Protein AF-A0A090T661-F1 (afdb_monomer)

Foldseek 3Di:
DAAQFKFFLVVQVLLQVVLCVQVVDNDDPLDPPQSVVFLFGIFRVLSVLSSLVSLCVSQPQLRSLVVLLVSLVVCCPDPVNCALCNGGLRHQQQAWDWDQDPQEIKTFGGHPHPHVPLVDPDPSVLSNSASNLVVVLCVLPVPWQFQAWEELADDPRSVVSDPPPSNHYYHYNDPTTTIGTNYDDPVSVVVSNVSRDDNDDDSLRNCQSYCLRPVLPDPDDLCSVCSRSSHDSVLLVVLCVVLVHDPVNVSVVSVVCNVVVNTDDCPDSVVVSVVSVVCVVVVVVVVVVVD

Radius of gyration: 19.95 Å; Cα contacts (8 Å, |Δi|>4): 378; chains: 1; bounding box: 50×36×57 Å

Nearest PDB structures (foldseek):
  8rcw-assembly2_B  TM=6.373E-01  e=6.958E-04  Mycobacterium tuberculosis H37Rv

Mean predicted aligned error: 10.22 Å

Sequence (291 aa):
MERIPLVKKATFTHFLNLFYELKGSRDLHLLPYAIESSDAEFLPQVVFAELLQSLRTLLGDQLFLVTLKKHISLLQKSSDKLSLEAMFSESCFNRLQVSETSLGTFFSLHSIYSVKEAIHACFEEELFALFVLESLIQDTVN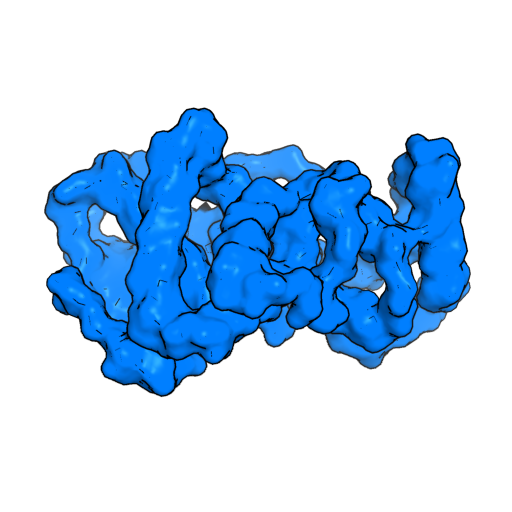SQSITGFCFTHSNDVLLDTWHDTSGAAIYLGQASTGIQLSRCDSDLQRQIITLNYPERLSFEHSFQYALEGYIGRQNFSLSEFASVLGIRLEHSKKTFSDVELTFEALKINLTFALRSGCYFSTTSPFMIYLYNWAIPLRRSLLELSNG

Organism: NCBI:txid990268

Solvent-accessible surface area (backbone atoms only — not comparable to full-atom values): 16231 Å² total; per-residue (Å²): 102,52,61,74,39,24,30,32,37,68,66,48,49,55,56,49,51,52,44,35,70,73,66,74,52,82,87,42,100,85,53,62,86,50,60,85,78,29,84,29,55,28,36,44,34,43,56,49,41,52,50,48,50,50,42,30,70,74,54,35,57,57,55,29,54,55,48,50,52,51,51,51,54,48,39,62,68,38,94,73,51,58,44,66,51,54,56,19,64,52,27,65,58,31,30,69,46,79,46,85,50,98,76,19,32,34,43,30,42,33,46,91,45,54,55,80,72,62,75,61,78,44,62,62,47,51,50,50,53,47,52,49,51,50,51,51,50,38,74,76,36,84,79,70,62,62,48,24,44,33,25,47,58,81,54,67,75,52,52,76,54,57,75,60,88,80,70,42,44,80,44,64,68,35,98,44,34,31,44,30,27,59,74,68,55,76,66,58,49,48,58,60,50,64,62,45,54,76,92,83,68,58,72,66,53,58,41,53,34,18,47,53,35,49,53,37,74,50,93,64,53,72,59,54,50,22,51,47,61,50,41,59,52,68,56,55,54,48,46,29,59,77,65,77,47,52,71,67,60,46,50,51,51,37,41,48,28,64,74,65,77,46,79,83,51,82,82,32,73,62,44,45,47,51,49,61,60,36,46,61,52,58,54,60,54,54,57,61,73,74,107

Secondary structure (DSSP, 8-state):
-----EEEHHHHHHHHHHHHHHHSS---TT--THHHH---SEEEHHHHHHHHHHHHHHH-HHHHHHHHHHHHHHHHHSSS---HHHHHTTSTT-EEEEEEETTEEEEEEE-SS--TT-TT--HHHHHHHHHHHHHHHHHH-TTPPEEEEE-SS--HHHHHH---TT--EEE-S-SSEEEEES---HHHHHHHHTTSPP----HHHHHIIIIIHHGGGS---HHHHHHHTT--HHHHHHHHHHTT--HHHHHHHHHHHHHHTPPPPTTSHHHHHHHHHHSHHHHHHHHHS--

Structure (mmCIF, N/CA/C/O backbone):
data_AF-A0A090T661-F1
#
_entry.id   AF-A0A090T661-F1
#
loop_
_atom_site.group_PDB
_atom_site.id
_atom_site.type_symbol
_ato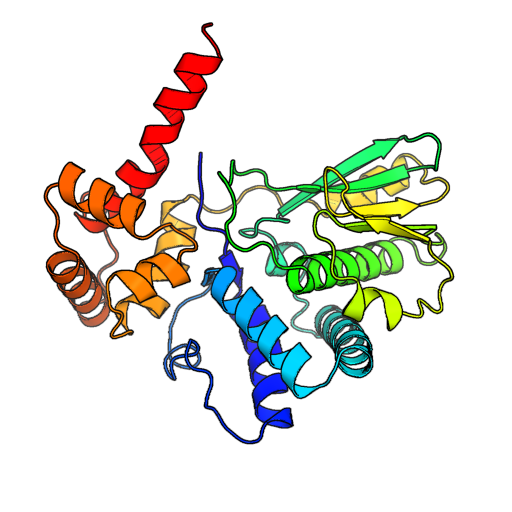m_site.label_atom_id
_atom_site.label_alt_id
_atom_site.label_comp_id
_atom_site.label_asym_id
_atom_site.label_entity_id
_atom_site.label_seq_id
_atom_site.pdbx_PDB_ins_code
_atom_site.Cartn_x
_atom_site.Cartn_y
_atom_site.Cartn_z
_atom_site.occupancy
_atom_site.B_iso_or_equiv
_atom_site.auth_seq_id
_atom_site.auth_comp_id
_atom_site.auth_asym_id
_atom_site.auth_atom_id
_atom_site.pdbx_PDB_model_num
ATOM 1 N N . MET A 1 1 ? -7.664 12.601 -12.148 1.00 51.66 1 MET A N 1
ATOM 2 C CA . MET A 1 1 ? -6.364 12.290 -12.779 1.00 51.66 1 MET A CA 1
ATOM 3 C C . MET A 1 1 ? -5.956 10.923 -12.273 1.00 51.66 1 MET A C 1
ATOM 5 O O . MET A 1 1 ? -6.077 10.717 -11.069 1.00 51.66 1 MET A O 1
ATOM 9 N N . GLU A 1 2 ? -5.578 10.001 -13.155 1.00 58.94 2 GLU A N 1
ATOM 10 C CA . GLU A 1 2 ? -5.072 8.693 -12.723 1.00 58.94 2 GLU A CA 1
ATOM 11 C C . GLU A 1 2 ? -3.611 8.797 -12.326 1.00 58.94 2 GLU A C 1
ATOM 13 O O . GLU A 1 2 ? -2.849 9.534 -12.955 1.00 58.94 2 GLU A O 1
ATOM 18 N N . ARG A 1 3 ? -3.233 8.087 -11.266 1.00 67.94 3 ARG A N 1
ATOM 19 C CA . ARG A 1 3 ? -1.855 8.003 -10.792 1.00 67.94 3 ARG A CA 1
ATOM 20 C C . ARG A 1 3 ? -1.506 6.548 -10.521 1.00 67.94 3 ARG A C 1
ATOM 22 O O . ARG A 1 3 ? -2.373 5.770 -10.135 1.00 67.94 3 ARG A O 1
ATOM 29 N N . ILE A 1 4 ? -0.233 6.215 -10.714 1.00 73.75 4 ILE A N 1
ATOM 30 C CA . ILE A 1 4 ? 0.335 4.951 -10.244 1.00 73.75 4 ILE A CA 1
ATOM 31 C C . ILE A 1 4 ? 0.437 5.067 -8.719 1.00 73.75 4 ILE A C 1
ATOM 33 O O . ILE A 1 4 ? 1.092 6.003 -8.259 1.00 73.75 4 ILE A O 1
ATOM 37 N N . PRO A 1 5 ? -0.200 4.180 -7.937 1.00 79.06 5 PRO A N 1
ATOM 38 C CA . PRO A 1 5 ? -0.051 4.194 -6.490 1.00 79.06 5 PRO A CA 1
ATOM 39 C C . PRO A 1 5 ? 1.385 3.835 -6.097 1.00 79.06 5 PRO A C 1
ATOM 41 O O . PRO A 1 5 ? 1.983 2.910 -6.656 1.00 79.06 5 PRO A O 1
ATOM 44 N N . LEU A 1 6 ? 1.942 4.565 -5.137 1.00 79.62 6 LEU A N 1
ATOM 45 C CA . LEU A 1 6 ? 3.317 4.419 -4.678 1.00 79.62 6 LEU A CA 1
ATOM 46 C C . LEU A 1 6 ? 3.382 4.236 -3.160 1.00 79.62 6 LEU A C 1
ATOM 48 O O . LEU A 1 6 ? 2.563 4.762 -2.408 1.00 79.62 6 LEU A O 1
ATOM 52 N N . VAL A 1 7 ? 4.428 3.552 -2.708 1.00 81.25 7 VAL A N 1
ATOM 53 C CA . VAL A 1 7 ? 4.814 3.443 -1.299 1.00 81.25 7 VAL A CA 1
ATOM 54 C C . VAL A 1 7 ? 6.204 4.038 -1.098 1.00 81.25 7 VAL A C 1
ATOM 56 O O . VAL A 1 7 ? 7.055 3.961 -1.987 1.00 81.25 7 VAL A O 1
ATOM 59 N N . LYS A 1 8 ? 6.485 4.610 0.076 1.00 81.31 8 LYS A N 1
ATOM 60 C CA . LYS A 1 8 ? 7.847 5.053 0.395 1.00 81.31 8 LYS A CA 1
ATOM 61 C C . LYS A 1 8 ? 8.814 3.878 0.497 1.00 81.31 8 LYS A C 1
ATOM 63 O O . LYS A 1 8 ? 8.528 2.861 1.136 1.00 81.31 8 LYS A O 1
ATOM 68 N N . LYS A 1 9 ? 10.021 4.074 -0.036 1.00 81.94 9 LYS A N 1
ATOM 69 C CA . LYS A 1 9 ? 11.132 3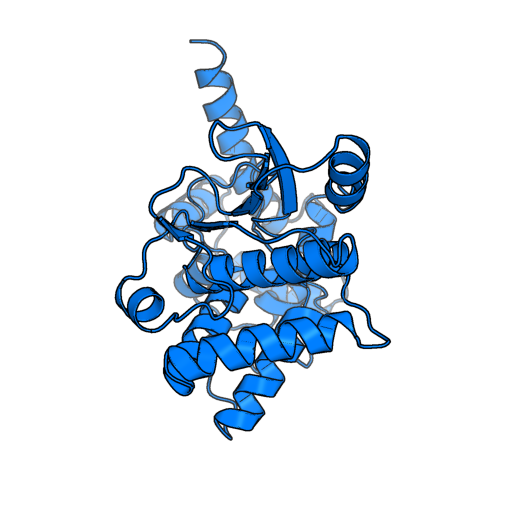.120 0.044 1.00 81.94 9 LYS A CA 1
ATOM 70 C C . LYS A 1 9 ? 11.462 2.741 1.485 1.00 81.94 9 LYS A C 1
ATOM 72 O O . LYS A 1 9 ? 11.788 1.586 1.729 1.00 81.94 9 LYS A O 1
ATOM 77 N N . ALA A 1 10 ? 11.359 3.665 2.441 1.00 80.50 10 ALA A N 1
ATOM 78 C CA . ALA A 1 10 ? 11.625 3.378 3.853 1.00 80.50 10 ALA A CA 1
ATOM 79 C C . ALA A 1 10 ? 10.674 2.308 4.422 1.00 80.50 10 ALA A C 1
ATOM 81 O O . ALA A 1 10 ? 11.136 1.315 4.985 1.00 80.50 10 ALA A O 1
ATOM 82 N N . THR A 1 11 ? 9.363 2.462 4.193 1.00 82.31 11 THR A N 1
ATOM 83 C CA . THR A 1 11 ? 8.341 1.470 4.565 1.00 82.31 11 THR A CA 1
ATOM 84 C C . THR A 1 11 ? 8.644 0.123 3.926 1.00 82.31 11 THR A C 1
ATOM 86 O O . THR A 1 11 ? 8.709 -0.897 4.606 1.00 82.31 11 THR A O 1
ATOM 89 N N . PHE A 1 12 ? 8.901 0.126 2.620 1.00 85.12 12 PHE A N 1
ATOM 90 C CA . PHE A 1 12 ? 9.225 -1.083 1.879 1.00 85.12 12 PHE A CA 1
ATOM 91 C C . PHE A 1 12 ? 10.481 -1.787 2.422 1.00 85.12 12 PHE A C 1
ATOM 93 O O . PHE A 1 12 ? 10.472 -2.989 2.673 1.00 85.12 12 PHE A O 1
ATOM 100 N N . THR A 1 13 ? 11.553 -1.027 2.658 1.00 83.69 13 THR A N 1
ATOM 101 C CA . THR A 1 13 ? 12.850 -1.536 3.132 1.00 83.69 13 THR A CA 1
ATOM 102 C C . THR A 1 13 ? 12.725 -2.186 4.506 1.00 83.69 13 THR A C 1
ATOM 104 O O . THR A 1 13 ? 13.362 -3.205 4.760 1.00 83.69 13 THR A O 1
ATOM 107 N N . HIS A 1 14 ? 11.867 -1.654 5.381 1.00 86.12 14 HIS A N 1
ATOM 108 C CA . HIS A 1 14 ? 11.598 -2.267 6.680 1.00 86.12 14 HIS A CA 1
ATOM 109 C C . HIS A 1 14 ? 11.073 -3.705 6.543 1.00 86.12 14 HIS A C 1
ATOM 111 O O . HIS A 1 14 ? 11.613 -4.626 7.155 1.00 86.12 14 HIS A O 1
ATOM 117 N N . PHE A 1 15 ? 10.052 -3.912 5.708 1.00 87.25 15 PHE A N 1
ATOM 1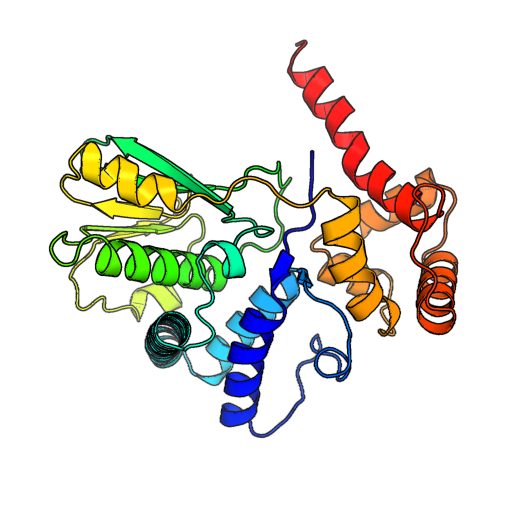18 C CA . PHE A 1 15 ? 9.476 -5.241 5.482 1.00 87.25 15 PHE A CA 1
ATOM 119 C C . PHE A 1 15 ? 10.378 -6.142 4.637 1.00 87.25 15 PHE A C 1
ATOM 121 O O . PHE A 1 15 ? 10.371 -7.359 4.817 1.00 87.25 15 PHE A O 1
ATOM 128 N N . LEU A 1 16 ? 11.198 -5.561 3.761 1.00 85.94 16 LEU A N 1
ATOM 129 C CA . LEU A 1 16 ? 12.200 -6.305 3.009 1.00 85.94 16 LEU A CA 1
ATOM 130 C C . LEU A 1 16 ? 13.265 -6.902 3.934 1.00 85.94 16 LEU A C 1
ATOM 132 O O . LEU A 1 16 ? 13.599 -8.078 3.808 1.00 85.94 16 LEU A O 1
ATOM 136 N N . ASN A 1 17 ? 13.770 -6.112 4.883 1.00 85.38 17 ASN A N 1
ATOM 137 C CA . ASN A 1 17 ? 14.745 -6.586 5.863 1.00 85.38 17 ASN A CA 1
ATOM 138 C C . ASN A 1 17 ? 14.166 -7.730 6.696 1.00 85.38 17 ASN A C 1
ATOM 140 O O . ASN A 1 17 ? 14.810 -8.766 6.827 1.00 85.38 17 ASN A O 1
ATOM 144 N N . LEU A 1 18 ? 12.919 -7.589 7.158 1.00 85.00 18 LEU A N 1
ATOM 145 C CA . LEU A 1 18 ? 12.196 -8.668 7.829 1.00 85.00 18 LEU A CA 1
ATOM 146 C C . LEU A 1 18 ? 12.116 -9.930 6.953 1.00 85.00 18 LEU A C 1
ATOM 148 O O . LEU A 1 18 ? 12.381 -11.032 7.426 1.00 85.00 18 LEU A O 1
ATOM 152 N N . PHE A 1 19 ? 11.776 -9.792 5.671 1.00 85.00 19 PHE A N 1
ATOM 153 C CA . PHE A 1 19 ? 11.726 -10.934 4.760 1.00 85.00 19 PHE A CA 1
ATOM 154 C C . PHE A 1 19 ? 13.087 -11.632 4.642 1.00 85.00 19 PHE A C 1
ATOM 156 O O . PHE A 1 19 ? 13.153 -12.860 4.709 1.00 85.00 19 PHE A O 1
ATOM 163 N N . TYR A 1 20 ? 14.176 -10.875 4.497 1.00 83.88 20 TYR A N 1
ATOM 164 C CA . TYR A 1 20 ? 15.525 -11.436 4.419 1.00 83.88 20 TYR A CA 1
ATOM 165 C C . TYR A 1 20 ? 15.962 -12.111 5.718 1.00 83.88 20 TYR A C 1
ATOM 167 O O . TYR A 1 20 ? 16.562 -13.184 5.659 1.00 83.88 20 TYR A O 1
ATOM 175 N N . GLU A 1 21 ? 15.632 -11.531 6.873 1.00 85.81 21 GLU A N 1
ATOM 176 C CA . GLU A 1 21 ? 15.878 -12.136 8.186 1.00 85.81 21 GLU A CA 1
ATOM 177 C C . GLU A 1 21 ? 15.182 -13.496 8.322 1.00 85.81 21 GLU A C 1
ATOM 179 O O . GLU A 1 21 ? 15.767 -14.440 8.848 1.00 85.81 21 GLU A O 1
ATOM 184 N N . LEU A 1 22 ? 13.955 -13.616 7.808 1.00 84.62 22 LEU A N 1
ATOM 185 C CA . LEU A 1 22 ? 13.155 -14.838 7.899 1.00 84.62 22 LEU A CA 1
ATOM 186 C C . LEU A 1 22 ? 13.546 -15.897 6.861 1.00 84.62 22 LEU A C 1
ATOM 188 O O . LEU A 1 22 ? 13.631 -17.080 7.186 1.00 84.62 22 LEU A O 1
ATOM 192 N N . LYS A 1 23 ? 13.758 -15.498 5.601 1.00 81.31 23 LYS A N 1
ATOM 193 C CA . LYS A 1 23 ? 14.037 -16.429 4.495 1.00 81.31 23 LYS A CA 1
ATOM 194 C C . LYS A 1 23 ? 15.506 -16.851 4.440 1.00 81.31 23 LYS A C 1
ATOM 196 O O . LYS A 1 23 ? 15.821 -17.889 3.862 1.00 81.31 23 LYS A O 1
ATOM 201 N N . GLY A 1 24 ? 16.418 -16.031 4.966 1.00 74.88 24 GLY A N 1
ATOM 202 C CA . GLY A 1 24 ? 17.865 -16.258 4.889 1.00 74.88 24 GLY A CA 1
ATOM 203 C C . GLY A 1 24 ? 18.459 -16.140 3.477 1.00 74.88 24 GLY A C 1
ATOM 204 O O . GLY A 1 24 ? 19.630 -16.452 3.282 1.00 74.88 24 GLY A O 1
ATOM 205 N N . SER A 1 25 ? 17.680 -15.699 2.481 1.00 69.56 25 SER A N 1
ATOM 206 C CA . SER A 1 25 ? 18.125 -15.475 1.098 1.00 69.56 25 SER A CA 1
ATOM 207 C C . SER A 1 25 ? 17.461 -14.238 0.495 1.00 69.56 25 SER A C 1
ATOM 209 O O . SER A 1 25 ? 16.380 -13.828 0.924 1.00 69.56 25 SER A O 1
ATOM 211 N N . ARG A 1 26 ? 18.111 -13.653 -0.519 1.00 68.38 26 ARG A N 1
ATOM 212 C CA . ARG A 1 26 ? 17.641 -12.446 -1.217 1.00 68.38 26 ARG A CA 1
ATOM 213 C C . ARG A 1 26 ? 16.766 -12.731 -2.450 1.00 68.38 26 ARG A C 1
ATOM 215 O O . ARG A 1 26 ? 16.471 -11.821 -3.214 1.00 68.38 26 ARG A O 1
ATOM 222 N N . ASP A 1 27 ? 16.326 -13.975 -2.638 1.00 61.47 27 ASP A N 1
ATOM 223 C CA . ASP A 1 27 ? 15.656 -14.415 -3.867 1.00 61.47 27 ASP A CA 1
ATOM 224 C C . ASP A 1 27 ? 14.161 -14.053 -3.877 1.00 61.47 27 ASP A C 1
ATOM 226 O O . ASP A 1 27 ? 13.299 -14.887 -3.582 1.00 61.47 27 ASP A O 1
ATOM 230 N N . LEU A 1 28 ? 13.830 -12.805 -4.199 1.00 61.44 28 LEU A N 1
ATOM 231 C CA . LEU A 1 28 ? 12.477 -12.388 -4.580 1.00 61.44 28 LEU A CA 1
ATOM 232 C C . LEU A 1 28 ? 12.506 -11.975 -6.057 1.00 61.44 28 LEU A C 1
ATOM 234 O O . LEU A 1 28 ? 13.213 -11.045 -6.429 1.00 61.44 28 LEU A O 1
ATOM 238 N N . HIS A 1 29 ? 11.730 -12.666 -6.900 1.00 59.00 29 HIS A N 1
ATOM 239 C CA . HIS A 1 29 ? 11.750 -12.508 -8.364 1.00 59.00 29 HIS A CA 1
ATOM 240 C C . HIS A 1 29 ? 11.470 -11.074 -8.852 1.00 59.00 29 HIS A C 1
ATOM 242 O O . HIS A 1 29 ? 11.918 -10.705 -9.933 1.00 59.00 29 HIS A O 1
ATOM 248 N N . LEU A 1 30 ? 10.764 -10.272 -8.049 1.00 54.12 30 LEU A N 1
ATOM 249 C CA . LEU A 1 30 ? 10.367 -8.892 -8.359 1.00 54.12 30 LEU A CA 1
ATOM 250 C C . LEU A 1 30 ? 11.077 -7.856 -7.470 1.00 54.12 30 LEU A C 1
ATOM 252 O O . LEU A 1 30 ? 10.886 -6.649 -7.614 1.00 54.12 30 LEU A O 1
ATOM 256 N N . LEU A 1 31 ? 11.978 -8.318 -6.598 1.00 58.88 31 LEU A N 1
ATOM 257 C CA . LEU A 1 31 ? 12.923 -7.482 -5.869 1.00 58.88 31 LEU A CA 1
ATOM 258 C C . LEU A 1 31 ? 14.273 -7.553 -6.545 1.00 58.88 31 LEU A C 1
ATOM 260 O O . LEU A 1 31 ? 15.098 -8.418 -6.247 1.00 58.88 31 LEU A O 1
ATOM 264 N N . PRO A 1 32 ? 14.553 -6.621 -7.448 1.00 51.75 32 PRO A N 1
ATOM 265 C CA . PRO A 1 32 ? 15.901 -6.506 -7.909 1.00 51.75 32 PRO A CA 1
ATOM 266 C C . PRO A 1 32 ? 16.794 -6.036 -6.768 1.00 51.75 32 PRO A C 1
ATOM 268 O O . PRO A 1 32 ? 16.461 -5.119 -6.011 1.00 51.75 32 PRO A O 1
ATOM 271 N N . TYR A 1 33 ? 17.996 -6.604 -6.748 1.00 49.03 33 TYR A N 1
ATOM 272 C CA . TYR A 1 33 ? 19.158 -6.183 -5.964 1.00 49.03 33 TYR A CA 1
ATOM 273 C C . TYR A 1 33 ? 19.416 -4.658 -5.959 1.00 49.03 33 TYR A C 1
ATOM 275 O O . TYR A 1 33 ? 20.195 -4.169 -5.146 1.00 49.03 33 TYR A O 1
ATOM 283 N N . ALA A 1 34 ? 18.776 -3.896 -6.852 1.00 54.34 34 ALA A N 1
ATOM 284 C CA . ALA A 1 34 ? 18.945 -2.462 -7.016 1.00 54.34 34 ALA A CA 1
ATOM 285 C C . ALA A 1 34 ? 18.064 -1.581 -6.113 1.00 54.34 34 ALA A C 1
ATOM 287 O O . ALA A 1 34 ? 18.256 -0.372 -6.147 1.00 54.34 34 ALA A O 1
ATOM 288 N N . ILE A 1 35 ? 17.106 -2.098 -5.324 1.00 63.00 35 ILE A N 1
ATOM 289 C CA . ILE A 1 35 ? 16.329 -1.215 -4.421 1.00 63.00 35 ILE A CA 1
ATOM 290 C C . ILE A 1 35 ? 17.226 -0.637 -3.332 1.00 63.00 35 ILE A C 1
ATOM 292 O O . ILE A 1 35 ? 17.185 0.566 -3.095 1.00 63.00 35 ILE A O 1
ATOM 296 N N . GLU A 1 36 ? 18.078 -1.460 -2.716 1.00 62.78 36 GLU A N 1
ATOM 297 C CA . GLU A 1 36 ? 19.003 -1.014 -1.666 1.00 62.78 36 GLU A CA 1
ATOM 298 C C . GLU A 1 36 ? 19.929 0.103 -2.177 1.00 62.78 36 GLU A C 1
ATOM 300 O O . GLU A 1 36 ? 20.073 1.127 -1.513 1.00 62.78 36 GLU A O 1
ATOM 305 N N . SER A 1 37 ? 20.462 -0.044 -3.395 1.00 63.16 37 SER A N 1
ATOM 306 C CA . SER A 1 37 ? 21.401 0.895 -4.028 1.00 63.16 37 SER A CA 1
ATOM 307 C C . SER A 1 37 ? 20.755 1.998 -4.876 1.00 63.16 37 SER A C 1
ATOM 309 O O . SER A 1 37 ? 21.469 2.803 -5.471 1.00 63.16 37 SER A O 1
ATOM 311 N N . SER A 1 38 ? 19.424 2.040 -4.962 1.00 69.50 38 SER A N 1
ATOM 312 C CA . SER A 1 38 ? 18.701 3.039 -5.750 1.00 69.50 38 SER A CA 1
ATOM 313 C C . SER A 1 38 ? 18.413 4.305 -4.951 1.00 69.50 38 SER A C 1
ATOM 315 O O . SER A 1 38 ? 17.965 4.230 -3.811 1.00 69.50 38 SER A O 1
ATOM 317 N N . ASP A 1 39 ? 18.555 5.463 -5.590 1.00 70.56 39 ASP A N 1
ATOM 318 C CA . ASP A 1 39 ? 18.149 6.773 -5.056 1.00 70.56 39 ASP A CA 1
ATOM 319 C C . ASP A 1 39 ? 16.625 7.010 -5.092 1.00 70.56 39 ASP A C 1
ATOM 321 O O . ASP A 1 39 ? 16.164 8.115 -4.820 1.00 70.56 39 ASP A O 1
ATOM 325 N N . ALA A 1 40 ? 15.830 5.995 -5.455 1.00 75.56 40 ALA A N 1
ATOM 326 C CA . ALA A 1 40 ? 14.375 6.090 -5.450 1.00 75.56 40 ALA A CA 1
ATOM 327 C C . ALA A 1 40 ? 13.849 6.367 -4.033 1.00 75.56 40 ALA A C 1
ATOM 329 O O . ALA A 1 40 ? 14.185 5.656 -3.085 1.00 75.56 40 ALA A O 1
ATOM 330 N N . GLU A 1 41 ? 12.985 7.368 -3.891 1.00 78.12 41 GLU A N 1
ATOM 331 C CA . GLU A 1 41 ? 12.281 7.646 -2.634 1.00 78.12 41 GLU A CA 1
ATOM 332 C C . GLU A 1 41 ? 10.995 6.817 -2.528 1.00 78.12 41 GLU A C 1
ATOM 334 O O . GLU A 1 41 ? 10.570 6.444 -1.431 1.00 78.12 41 GLU A O 1
ATOM 339 N N . PHE A 1 42 ? 10.409 6.471 -3.675 1.00 79.88 42 PHE A N 1
ATOM 340 C CA . PHE A 1 42 ? 9.146 5.757 -3.782 1.00 79.88 42 PHE A CA 1
ATOM 341 C C . PHE A 1 42 ? 9.277 4.508 -4.655 1.00 79.88 42 PHE A C 1
ATOM 343 O O . PHE A 1 42 ? 10.172 4.387 -5.489 1.00 79.88 42 PHE A O 1
ATO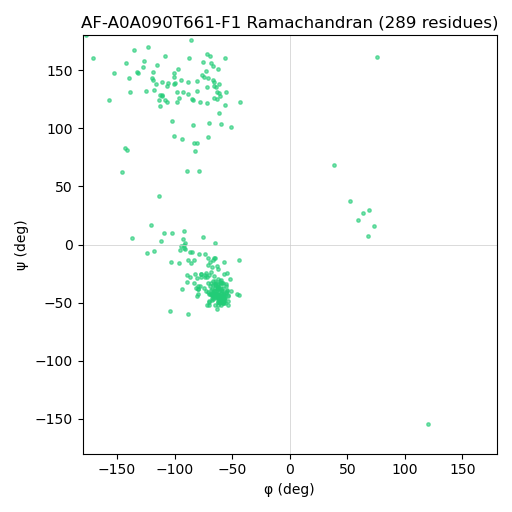M 350 N N . LEU A 1 43 ? 8.366 3.565 -4.461 1.00 80.94 43 LEU A N 1
ATOM 351 C CA . LEU A 1 43 ? 8.259 2.326 -5.224 1.00 80.94 43 LEU A CA 1
ATOM 352 C C . LEU A 1 43 ? 6.805 2.142 -5.657 1.00 80.94 43 LEU A C 1
ATOM 354 O O . LEU A 1 43 ? 5.914 2.531 -4.899 1.00 80.94 43 LEU A O 1
ATOM 358 N N . PRO A 1 44 ? 6.537 1.531 -6.823 1.00 80.81 44 PRO A N 1
ATOM 359 C CA . PRO A 1 44 ? 5.183 1.135 -7.180 1.00 80.81 44 PRO A CA 1
ATOM 360 C C . PRO A 1 44 ? 4.577 0.248 -6.094 1.00 80.81 44 PRO A C 1
ATOM 362 O O . PRO A 1 44 ? 5.202 -0.710 -5.638 1.00 80.81 44 PRO A O 1
ATOM 365 N N . GLN A 1 45 ? 3.358 0.574 -5.679 1.00 82.31 45 GLN A N 1
ATOM 366 C CA . GLN A 1 45 ? 2.680 -0.107 -4.583 1.00 82.31 45 GLN A CA 1
ATOM 367 C C . GLN A 1 45 ? 2.487 -1.614 -4.857 1.00 82.31 45 GLN A C 1
ATOM 369 O O . GLN A 1 45 ? 2.611 -2.413 -3.937 1.00 82.31 45 GLN A O 1
ATOM 374 N N . VAL A 1 46 ? 2.333 -2.022 -6.124 1.00 80.19 46 VAL A N 1
ATOM 375 C CA . VAL A 1 46 ? 2.261 -3.443 -6.529 1.00 80.19 46 VAL A CA 1
ATOM 376 C C . VAL A 1 46 ? 3.468 -4.252 -6.038 1.00 80.19 46 VAL A C 1
ATOM 378 O O . VAL A 1 46 ? 3.316 -5.371 -5.560 1.00 80.19 46 VAL A O 1
ATOM 381 N N . VAL A 1 47 ? 4.669 -3.668 -6.069 1.00 81.69 47 VAL A N 1
ATOM 382 C CA . VAL A 1 47 ? 5.894 -4.333 -5.591 1.00 81.69 47 VAL A CA 1
ATOM 383 C C . VAL A 1 47 ? 5.824 -4.583 -4.080 1.00 81.69 47 VAL A C 1
ATOM 385 O O . VAL A 1 47 ? 6.330 -5.583 -3.571 1.00 81.69 47 VAL A O 1
ATOM 388 N N . PHE A 1 48 ? 5.180 -3.681 -3.338 1.00 85.62 48 PHE A N 1
ATOM 389 C CA . PHE A 1 48 ? 4.949 -3.850 -1.907 1.00 85.62 48 PHE A CA 1
ATOM 390 C C . PHE A 1 48 ? 3.878 -4.900 -1.613 1.00 85.62 48 PHE A C 1
ATOM 392 O O . PHE A 1 48 ? 4.081 -5.722 -0.720 1.00 85.62 48 PHE A O 1
ATOM 399 N N . ALA A 1 49 ? 2.801 -4.931 -2.399 1.00 84.38 49 ALA A N 1
ATOM 400 C CA . ALA A 1 49 ? 1.772 -5.966 -2.332 1.00 84.38 49 ALA A CA 1
ATOM 401 C C . ALA A 1 49 ? 2.384 -7.375 -2.448 1.00 84.38 49 ALA A C 1
ATOM 403 O O . ALA A 1 49 ? 2.154 -8.244 -1.607 1.00 84.38 49 ALA A O 1
ATOM 404 N N . GLU A 1 50 ? 3.255 -7.578 -3.438 1.00 84.06 50 GLU A N 1
ATOM 405 C CA . GLU A 1 50 ? 3.951 -8.850 -3.666 1.00 84.06 50 GLU A CA 1
ATOM 406 C C . GLU A 1 50 ? 4.912 -9.222 -2.531 1.00 84.06 50 GLU A C 1
ATOM 408 O O . GLU A 1 50 ? 5.023 -10.398 -2.163 1.00 84.06 50 GLU A O 1
ATOM 413 N N . LEU A 1 51 ? 5.598 -8.236 -1.944 1.00 87.25 51 LEU A N 1
ATOM 414 C CA . LEU A 1 51 ? 6.434 -8.448 -0.763 1.00 87.25 51 LEU A CA 1
ATOM 415 C C . LEU A 1 51 ? 5.588 -8.925 0.425 1.00 87.25 51 LEU A C 1
ATOM 417 O O . LEU A 1 51 ? 5.963 -9.896 1.086 1.00 87.25 51 LEU A O 1
ATOM 421 N N . LEU A 1 52 ? 4.445 -8.285 0.685 1.00 89.50 52 LEU A N 1
ATOM 422 C CA . LEU A 1 52 ? 3.537 -8.688 1.761 1.00 89.50 52 LEU A CA 1
ATOM 423 C C . LEU A 1 52 ? 2.966 -10.092 1.522 1.00 89.50 52 LEU A C 1
ATOM 425 O O . LEU A 1 52 ? 2.961 -10.913 2.440 1.00 89.50 52 LEU A O 1
ATOM 429 N N . GLN A 1 53 ? 2.572 -10.412 0.290 1.00 87.44 53 GLN A N 1
ATOM 430 C CA . GLN A 1 53 ? 2.105 -11.750 -0.078 1.00 87.44 53 GLN A CA 1
ATOM 431 C C . GLN A 1 53 ? 3.203 -12.814 0.095 1.00 87.44 53 GLN A C 1
ATOM 433 O O . GLN A 1 53 ? 2.950 -13.928 0.565 1.00 87.44 53 GLN A O 1
ATOM 438 N N . SER A 1 54 ? 4.447 -12.475 -0.241 1.00 87.19 54 SER A N 1
ATOM 439 C CA . SER A 1 54 ? 5.597 -13.366 -0.065 1.00 87.19 54 SER A CA 1
ATOM 440 C C . SER A 1 54 ? 5.928 -13.587 1.411 1.00 87.19 54 SER A C 1
ATOM 442 O O . SER A 1 54 ? 6.216 -14.715 1.812 1.00 87.19 54 SER A O 1
ATOM 444 N N . LEU A 1 55 ? 5.834 -12.540 2.236 1.00 89.25 55 LEU A N 1
ATOM 445 C CA . LEU A 1 55 ? 5.941 -12.638 3.694 1.00 89.25 55 LEU A CA 1
ATOM 446 C C . LEU A 1 55 ? 4.852 -13.540 4.272 1.00 89.25 55 LEU A C 1
ATOM 448 O O . LEU A 1 55 ? 5.156 -14.414 5.083 1.00 89.25 55 LEU A O 1
ATOM 452 N N . ARG A 1 56 ? 3.603 -13.374 3.829 1.00 89.25 56 ARG A N 1
ATOM 453 C CA . ARG A 1 56 ? 2.492 -14.240 4.233 1.00 89.25 56 ARG A CA 1
ATOM 454 C C . ARG A 1 56 ? 2.759 -15.697 3.873 1.00 89.25 56 ARG A C 1
ATOM 456 O O . ARG A 1 56 ? 2.620 -16.566 4.725 1.00 89.25 56 ARG A O 1
ATOM 463 N N . THR A 1 57 ? 3.191 -15.959 2.642 1.00 88.62 57 THR A N 1
ATOM 464 C CA . THR A 1 57 ? 3.511 -17.317 2.174 1.00 88.62 57 THR A CA 1
ATOM 465 C C . THR A 1 57 ? 4.621 -17.956 3.011 1.00 88.62 57 THR A C 1
ATOM 467 O O . THR A 1 57 ? 4.559 -19.143 3.317 1.00 88.62 57 THR A O 1
ATOM 470 N N . LEU A 1 58 ? 5.628 -17.172 3.404 1.00 88.62 58 LEU A N 1
ATOM 471 C CA . LEU A 1 58 ? 6.754 -17.638 4.212 1.00 88.62 58 LEU A CA 1
ATOM 472 C C . LEU A 1 58 ? 6.363 -17.936 5.668 1.00 88.62 58 LEU A C 1
ATOM 474 O O . LEU A 1 58 ? 6.846 -18.906 6.246 1.00 88.62 58 LEU A O 1
ATOM 478 N N . LEU A 1 59 ? 5.528 -17.087 6.266 1.00 88.38 59 LEU A N 1
ATOM 479 C CA . LEU A 1 59 ? 5.168 -17.151 7.685 1.00 88.38 59 LEU A CA 1
ATOM 480 C C . LEU A 1 59 ? 3.948 -18.042 7.964 1.00 88.38 59 LEU A C 1
ATOM 482 O O . LEU A 1 59 ? 3.810 -18.555 9.074 1.00 88.38 59 LEU A O 1
ATOM 486 N N . GLY A 1 60 ? 3.061 -18.213 6.983 1.00 87.44 60 GLY A N 1
ATOM 487 C CA . GLY A 1 60 ? 1.697 -18.692 7.198 1.00 87.44 60 GLY A CA 1
ATOM 488 C C . GLY A 1 60 ? 0.789 -17.607 7.795 1.00 87.44 60 GLY A C 1
ATOM 489 O O . GLY A 1 60 ? 1.258 -16.615 8.356 1.00 87.44 60 GLY A O 1
ATOM 490 N N . ASP A 1 61 ? -0.527 -17.795 7.683 1.00 86.94 61 ASP A N 1
ATOM 491 C CA . ASP A 1 61 ? -1.522 -16.738 7.925 1.00 86.94 61 ASP A CA 1
ATOM 492 C C . ASP A 1 61 ? -1.484 -16.161 9.352 1.00 86.94 61 ASP A C 1
ATOM 494 O O . ASP A 1 61 ? -1.371 -14.948 9.542 1.00 86.94 61 ASP A O 1
ATOM 498 N N . GLN A 1 62 ? -1.495 -17.022 10.375 1.00 84.69 62 GLN A N 1
ATOM 499 C CA . GLN A 1 62 ? -1.530 -16.579 11.773 1.00 84.69 62 GLN A CA 1
ATOM 500 C C . GLN A 1 62 ? -0.266 -15.801 12.171 1.00 84.69 62 GLN A C 1
ATOM 502 O O . GLN A 1 62 ? -0.340 -14.744 12.803 1.00 84.69 62 GLN A O 1
ATOM 507 N N . LEU A 1 63 ? 0.911 -16.319 11.810 1.00 87.44 63 LEU A N 1
ATOM 508 C CA . LEU A 1 63 ? 2.177 -15.680 12.158 1.00 87.44 63 LEU A CA 1
ATOM 509 C C . LEU A 1 63 ? 2.385 -14.397 11.349 1.00 87.44 63 LEU A C 1
ATOM 511 O O . LEU A 1 63 ? 2.932 -13.431 11.884 1.00 87.44 63 LEU A O 1
ATOM 515 N N . PHE A 1 64 ? 1.906 -14.355 10.104 1.00 90.56 64 PHE A N 1
ATOM 516 C CA . PHE A 1 64 ? 1.888 -13.145 9.289 1.00 90.56 64 PHE A CA 1
ATOM 517 C C . PHE A 1 64 ? 1.106 -12.021 9.970 1.00 90.56 64 PHE A C 1
ATOM 519 O O . PHE A 1 64 ? 1.663 -10.942 10.154 1.00 90.56 64 PHE A O 1
ATOM 526 N N . LEU A 1 65 ? -0.123 -12.278 10.428 1.00 88.19 65 LEU A N 1
ATOM 527 C CA . LEU A 1 65 ? -0.954 -11.283 11.120 1.00 88.19 65 LEU A CA 1
ATOM 528 C C . LEU A 1 65 ? -0.258 -10.684 12.350 1.00 88.19 65 LEU A C 1
ATOM 530 O O . LEU A 1 65 ? -0.177 -9.462 12.500 1.00 88.19 65 LEU A O 1
ATOM 534 N N . VAL A 1 66 ? 0.277 -11.546 13.221 1.00 87.88 66 VAL A N 1
ATOM 535 C CA . VAL A 1 66 ? 0.981 -11.128 14.445 1.00 87.88 66 VAL A CA 1
ATOM 536 C C . VAL A 1 66 ? 2.234 -10.323 14.104 1.00 87.88 66 VAL A C 1
ATOM 538 O O . VAL A 1 66 ? 2.505 -9.288 14.719 1.00 87.88 66 VAL A O 1
ATOM 541 N N . THR A 1 67 ? 2.990 -10.776 13.106 1.00 90.44 67 THR A N 1
ATOM 542 C CA . THR A 1 67 ? 4.217 -10.111 12.659 1.00 90.44 67 THR A CA 1
ATOM 543 C C . THR A 1 67 ? 3.906 -8.749 12.045 1.00 90.44 67 THR A C 1
ATOM 545 O O . THR A 1 67 ? 4.551 -7.764 12.401 1.00 90.44 67 THR A O 1
ATOM 548 N N . LEU A 1 68 ? 2.877 -8.656 11.202 1.00 90.00 68 LEU A N 1
ATOM 549 C CA . LEU A 1 68 ? 2.450 -7.414 10.564 1.00 90.00 68 LEU A CA 1
ATOM 550 C C . LEU A 1 68 ? 2.067 -6.360 11.611 1.00 90.00 68 LEU A C 1
ATOM 552 O O . LEU A 1 68 ? 2.645 -5.272 11.612 1.00 90.00 68 LEU A O 1
ATOM 556 N N . LYS A 1 69 ? 1.185 -6.700 12.567 1.00 87.62 69 LYS A N 1
ATOM 557 C CA . LYS A 1 69 ? 0.809 -5.791 13.671 1.00 87.62 69 LYS A CA 1
ATOM 558 C C . LYS A 1 69 ? 2.020 -5.351 14.495 1.00 87.62 69 LYS A C 1
ATOM 560 O O . LYS A 1 69 ? 2.170 -4.166 14.800 1.00 87.62 69 LYS A O 1
ATOM 565 N N . LYS A 1 70 ? 2.910 -6.287 14.845 1.00 88.19 70 LYS A N 1
ATOM 566 C CA . LYS A 1 70 ? 4.126 -5.992 15.619 1.00 88.19 70 LYS A CA 1
ATOM 567 C C . LYS A 1 70 ? 5.018 -4.985 14.895 1.00 88.19 70 LYS A C 1
ATOM 569 O O . LYS A 1 70 ? 5.449 -4.012 15.509 1.00 88.19 70 LYS A O 1
ATOM 574 N N . HIS A 1 71 ? 5.297 -5.212 13.615 1.00 87.38 71 HIS A N 1
ATOM 575 C CA . HIS A 1 71 ? 6.189 -4.356 12.834 1.00 87.38 71 HIS A CA 1
ATOM 576 C C . HIS A 1 71 ? 5.585 -2.975 12.570 1.00 87.38 71 HIS A C 1
ATOM 578 O O . HIS A 1 71 ? 6.295 -1.980 12.689 1.00 87.38 71 HIS A O 1
ATOM 584 N N . ILE A 1 72 ? 4.270 -2.879 12.359 1.00 85.31 72 ILE A N 1
ATOM 585 C CA . ILE A 1 72 ? 3.569 -1.586 12.313 1.00 85.31 72 ILE A CA 1
ATOM 586 C C . ILE A 1 72 ? 3.744 -0.823 13.634 1.00 85.31 72 ILE A C 1
ATOM 588 O O . ILE A 1 72 ? 4.135 0.343 13.619 1.00 85.31 72 ILE A O 1
ATOM 592 N N . SER A 1 73 ? 3.552 -1.479 14.784 1.00 82.00 73 SER A N 1
ATOM 593 C CA . SER A 1 73 ? 3.759 -0.836 16.091 1.00 82.00 73 SER A CA 1
ATOM 594 C C . SER A 1 73 ? 5.208 -0.378 16.303 1.00 82.00 73 SER A C 1
ATOM 596 O O . SER A 1 73 ? 5.440 0.673 16.899 1.00 82.00 73 SER A O 1
ATOM 598 N N . LEU A 1 74 ? 6.195 -1.140 15.816 1.00 81.31 74 LEU A N 1
ATOM 599 C CA . LEU A 1 74 ? 7.608 -0.748 15.870 1.00 81.31 74 LEU A CA 1
ATOM 600 C C . LEU A 1 74 ? 7.886 0.490 15.009 1.00 81.31 74 LEU A C 1
ATOM 602 O O . LEU A 1 74 ? 8.548 1.409 15.488 1.00 81.31 74 LEU A O 1
ATOM 606 N N . LEU A 1 75 ? 7.340 0.543 13.790 1.00 78.81 75 LEU A N 1
ATOM 607 C CA . LEU A 1 75 ? 7.465 1.692 12.885 1.00 78.81 75 LEU A CA 1
ATOM 608 C C . LEU A 1 75 ? 6.838 2.975 13.455 1.00 78.81 75 LEU A C 1
ATOM 610 O O . LEU A 1 75 ? 7.359 4.065 13.236 1.00 78.81 75 LEU A O 1
ATOM 614 N N . GLN A 1 76 ? 5.747 2.860 14.219 1.00 74.88 76 GLN A N 1
ATOM 615 C CA . GLN A 1 76 ? 5.128 4.009 14.897 1.00 74.88 76 GLN A CA 1
ATOM 616 C C . GLN A 1 76 ? 5.947 4.514 16.102 1.00 74.88 76 GLN A C 1
ATOM 618 O O . GLN A 1 76 ? 5.851 5.682 16.491 1.00 74.88 76 GLN A O 1
ATOM 623 N N . LYS A 1 77 ? 6.769 3.644 16.706 1.00 72.94 77 LYS A N 1
ATOM 624 C CA . LYS A 1 77 ? 7.561 3.934 17.916 1.00 72.94 77 LYS A CA 1
ATOM 625 C C . LYS A 1 77 ? 9.004 4.364 17.638 1.00 72.94 77 LYS A C 1
ATOM 627 O O . LYS A 1 77 ? 9.646 4.879 18.553 1.00 72.94 77 LYS A O 1
ATOM 632 N N . SER A 1 78 ? 9.535 4.148 16.435 1.00 70.12 78 SER A N 1
ATOM 633 C CA . SER A 1 78 ? 10.902 4.551 16.078 1.00 70.12 78 SER A CA 1
ATOM 634 C C . SER A 1 78 ? 11.076 6.073 16.053 1.00 70.12 78 SER A C 1
ATOM 636 O O . SER A 1 78 ? 10.127 6.815 15.822 1.00 70.12 78 SER A O 1
ATOM 638 N N . SER A 1 79 ? 12.306 6.554 16.281 1.00 53.97 79 SER A N 1
ATOM 639 C CA . SER A 1 79 ? 12.674 7.971 16.100 1.00 53.97 79 SER A CA 1
ATOM 640 C C . SER A 1 79 ? 12.478 8.433 14.655 1.00 53.97 79 SER A C 1
ATOM 642 O O . SER A 1 79 ? 12.092 9.575 14.419 1.00 53.97 79 SER A O 1
ATOM 644 N N . ASP A 1 80 ? 12.655 7.507 13.712 1.00 54.09 80 ASP A N 1
ATOM 645 C CA . ASP A 1 80 ? 12.182 7.607 12.335 1.00 54.09 80 ASP A CA 1
ATOM 646 C C . ASP A 1 80 ? 10.687 7.279 12.306 1.00 54.09 80 ASP A C 1
ATOM 648 O O . ASP A 1 80 ? 10.283 6.243 11.775 1.00 54.09 80 ASP A O 1
ATOM 652 N N . LYS A 1 81 ? 9.853 8.092 12.966 1.00 55.47 81 LYS A N 1
ATOM 653 C CA . LYS A 1 81 ? 8.400 7.905 12.906 1.00 55.47 81 LYS A CA 1
ATOM 654 C C . LYS A 1 81 ? 7.975 8.024 11.448 1.00 55.47 81 LYS A C 1
ATOM 656 O O . LYS A 1 81 ? 7.888 9.128 10.910 1.00 55.47 81 LYS A O 1
ATOM 661 N N . LEU A 1 82 ? 7.689 6.894 10.811 1.00 54.16 82 LEU A N 1
ATOM 662 C CA . LEU A 1 82 ? 6.948 6.887 9.562 1.00 54.16 82 LEU A CA 1
ATOM 663 C C . LEU A 1 82 ? 5.508 7.261 9.930 1.00 54.16 82 LEU A C 1
ATOM 665 O O . LEU A 1 82 ? 4.712 6.418 10.336 1.00 54.16 82 LEU A O 1
ATOM 669 N N . SER A 1 83 ? 5.194 8.557 9.868 1.00 58.59 83 SER A N 1
ATOM 670 C CA . SER A 1 83 ? 3.821 9.045 9.999 1.00 58.59 83 SER A CA 1
ATOM 671 C C . SER A 1 83 ? 2.924 8.383 8.942 1.00 58.59 83 SER A C 1
ATOM 673 O O . SER A 1 83 ? 3.413 7.909 7.916 1.00 58.59 83 SER A O 1
ATOM 675 N N . LEU A 1 84 ? 1.601 8.382 9.133 1.00 54.78 84 LEU A N 1
ATOM 676 C CA . LEU A 1 84 ? 0.651 8.022 8.062 1.00 54.78 84 LEU A CA 1
ATOM 677 C C . LEU A 1 84 ? 0.971 8.696 6.733 1.00 54.78 84 LEU A C 1
ATOM 679 O O . LEU A 1 84 ? 0.913 8.072 5.680 1.00 54.78 84 LEU A O 1
ATOM 683 N N . GLU A 1 85 ? 1.324 9.978 6.807 1.00 55.94 85 GLU A N 1
ATOM 684 C CA . GLU A 1 85 ? 1.794 10.780 5.685 1.00 55.94 85 GLU A CA 1
ATOM 685 C C . GLU A 1 85 ? 2.978 10.105 4.979 1.00 55.94 85 GLU A C 1
ATOM 687 O O . GLU A 1 85 ? 3.020 10.031 3.751 1.00 55.94 85 GLU A O 1
ATOM 692 N N . ALA A 1 86 ? 3.932 9.561 5.734 1.00 59.91 86 ALA A N 1
ATOM 693 C CA . ALA A 1 86 ? 5.061 8.843 5.170 1.00 59.91 86 ALA A CA 1
ATOM 694 C C . ALA A 1 86 ? 4.666 7.495 4.544 1.00 59.91 86 ALA A C 1
ATOM 696 O O . ALA A 1 86 ? 5.346 7.040 3.632 1.00 59.91 86 ALA A O 1
ATOM 697 N N . MET A 1 87 ? 3.586 6.856 4.991 1.00 65.88 87 MET A N 1
ATOM 698 C CA . MET A 1 87 ? 3.213 5.515 4.527 1.00 65.88 87 MET A CA 1
ATOM 699 C C . MET A 1 87 ? 2.227 5.536 3.358 1.00 65.88 87 MET A C 1
ATOM 701 O O . MET A 1 87 ? 2.378 4.732 2.441 1.00 65.88 87 MET A O 1
ATOM 705 N N . PHE A 1 88 ? 1.270 6.468 3.361 1.00 67.31 88 PHE A N 1
ATOM 706 C CA . PHE A 1 88 ? 0.153 6.457 2.420 1.00 67.31 88 PHE A CA 1
ATOM 707 C C . PHE A 1 88 ? 0.059 7.659 1.492 1.00 67.31 88 PHE A C 1
ATOM 709 O O . PHE A 1 88 ? -0.791 7.596 0.619 1.00 67.31 88 PHE A O 1
ATOM 716 N N . SER A 1 89 ? 0.883 8.709 1.611 1.00 70.44 89 SER A N 1
ATOM 717 C CA . SER A 1 89 ? 0.744 9.955 0.812 1.00 70.44 89 SER A CA 1
ATOM 718 C C . SER A 1 89 ? 0.467 9.728 -0.680 1.00 70.44 89 SER A C 1
ATOM 720 O O . SER A 1 89 ? -0.437 10.343 -1.244 1.00 70.44 89 SER A O 1
ATOM 722 N N . GLU A 1 90 ? 1.178 8.787 -1.295 1.00 76.12 90 GLU A N 1
ATOM 723 C CA . GLU A 1 90 ? 1.060 8.478 -2.724 1.00 76.12 90 GLU A CA 1
ATOM 724 C C . GLU A 1 90 ? 0.381 7.119 -3.006 1.00 76.12 90 GLU A C 1
ATOM 726 O O . GLU A 1 90 ? 0.364 6.661 -4.145 1.00 76.12 90 GLU A O 1
ATOM 731 N N . SER A 1 91 ? -0.195 6.472 -1.989 1.00 78.75 91 SER A N 1
ATOM 732 C CA . SER A 1 91 ? -0.828 5.146 -2.096 1.00 78.75 91 SER A CA 1
ATOM 733 C C . SER A 1 91 ? -2.297 5.202 -2.548 1.00 78.75 91 SER A C 1
ATOM 735 O O . SER A 1 91 ? -2.911 6.269 -2.637 1.00 78.75 91 SER A O 1
ATOM 737 N N . CYS A 1 92 ? -2.915 4.037 -2.757 1.00 79.94 92 CYS A N 1
ATOM 738 C CA . CYS A 1 92 ? -4.362 3.931 -2.969 1.00 79.94 92 CYS A CA 1
ATOM 739 C C . CYS A 1 92 ? -5.207 4.137 -1.690 1.00 79.94 92 CYS A C 1
ATOM 741 O O . CYS A 1 92 ? -6.422 4.281 -1.795 1.00 79.94 92 CYS A O 1
ATOM 743 N N . PHE A 1 93 ? -4.584 4.220 -0.508 1.00 81.62 93 PHE A N 1
ATOM 744 C CA . PHE A 1 93 ? -5.234 4.459 0.790 1.00 81.62 93 PHE A CA 1
ATOM 745 C C . PHE A 1 93 ? -4.830 5.817 1.383 1.00 81.62 93 PHE A C 1
ATOM 747 O O . PHE A 1 93 ? -4.533 5.940 2.569 1.00 81.62 93 PHE A O 1
ATOM 754 N N . ASN A 1 94 ? -4.767 6.849 0.541 1.00 78.19 94 ASN A N 1
ATOM 755 C CA . ASN A 1 94 ? -4.200 8.149 0.898 1.00 78.19 94 ASN A CA 1
ATOM 756 C C . ASN A 1 94 ? -5.205 9.181 1.421 1.00 78.19 94 ASN A C 1
ATOM 758 O O . ASN A 1 94 ? -4.837 10.329 1.678 1.00 78.19 94 ASN A O 1
ATOM 762 N N . ARG A 1 95 ? -6.468 8.789 1.597 1.00 81.88 95 ARG A N 1
ATOM 763 C CA . ARG A 1 95 ? -7.511 9.639 2.164 1.00 81.88 95 ARG A CA 1
ATOM 764 C C . ARG A 1 95 ? -8.395 8.882 3.130 1.00 81.88 95 ARG A C 1
ATOM 766 O O . ARG A 1 95 ? -8.953 7.847 2.806 1.00 81.88 95 ARG A O 1
ATOM 773 N N . LEU A 1 96 ? -8.598 9.482 4.286 1.00 86.56 96 LEU A N 1
ATOM 774 C CA . LEU A 1 96 ? -9.555 9.078 5.288 1.00 86.56 96 LEU A CA 1
ATOM 775 C C . LEU A 1 96 ? -10.843 9.888 5.134 1.00 86.56 96 LEU A C 1
ATOM 777 O O . LEU A 1 96 ? -10.833 11.124 5.156 1.00 86.56 96 LEU A O 1
ATOM 781 N N . GLN A 1 97 ? -11.963 9.189 5.011 1.00 88.62 97 GLN A N 1
ATOM 782 C CA . GLN A 1 97 ? -13.301 9.759 5.029 1.00 88.62 97 GLN A CA 1
ATOM 783 C C . GLN A 1 97 ? -14.070 9.226 6.233 1.00 88.62 97 GLN A C 1
ATOM 785 O O . GLN A 1 97 ? -14.029 8.036 6.541 1.00 88.62 97 GLN A O 1
ATOM 790 N N . VAL A 1 98 ? -14.811 10.118 6.883 1.00 89.56 98 VAL A N 1
ATOM 791 C CA . VAL A 1 98 ? -15.669 9.781 8.019 1.00 89.56 98 VAL A CA 1
ATOM 792 C C . VAL A 1 98 ? -17.120 9.808 7.578 1.00 89.56 98 VAL A C 1
ATOM 794 O O . VAL A 1 98 ? -17.546 10.717 6.863 1.00 89.56 98 VAL A O 1
ATOM 797 N N . SER A 1 99 ? -17.876 8.805 8.005 1.00 89.75 99 SER A N 1
ATOM 798 C CA . SER A 1 99 ? -19.318 8.729 7.800 1.00 89.75 99 SER A CA 1
ATOM 799 C C . SER A 1 99 ? -20.002 8.190 9.048 1.00 89.75 99 SER A C 1
ATOM 801 O O . SER A 1 99 ? -19.475 7.316 9.731 1.00 89.75 99 SER A O 1
ATOM 803 N N . GLU A 1 100 ? -21.181 8.719 9.352 1.00 89.50 100 GLU A N 1
ATOM 804 C CA . GLU A 1 100 ? -22.039 8.175 10.401 1.00 89.50 100 GLU A CA 1
ATOM 805 C C . GLU A 1 100 ? -22.935 7.091 9.805 1.00 89.50 100 GLU A C 1
ATOM 807 O O . GLU A 1 100 ? -23.592 7.296 8.782 1.00 89.50 100 GLU A O 1
ATOM 812 N N . THR A 1 101 ? -22.962 5.931 10.449 1.00 85.81 101 THR A N 1
ATOM 813 C CA . THR A 1 101 ? -23.750 4.764 10.045 1.00 85.81 101 THR A CA 1
ATOM 814 C C . THR A 1 101 ? -24.668 4.337 11.188 1.00 85.81 101 THR A C 1
ATOM 816 O O . THR A 1 101 ? -24.512 4.764 12.333 1.00 85.81 101 THR A O 1
ATOM 819 N N . SER A 1 102 ? -25.604 3.426 10.919 1.00 84.12 102 SER A N 1
ATOM 820 C CA . SER A 1 102 ? -26.435 2.829 11.973 1.00 84.12 102 SER A CA 1
ATOM 821 C C . SER A 1 102 ? -25.633 2.039 13.017 1.00 84.12 102 SER A C 1
ATOM 823 O O . SER A 1 102 ? -26.132 1.822 14.118 1.00 84.12 102 SER A O 1
ATOM 825 N N . LEU A 1 103 ? -24.414 1.604 12.679 1.00 82.56 103 LEU A N 1
ATOM 826 C CA . LEU A 1 103 ? -23.514 0.845 13.554 1.00 82.56 103 LEU A CA 1
ATOM 827 C C . LEU A 1 103 ? -22.507 1.742 14.299 1.00 82.56 103 LEU A C 1
ATOM 829 O O . LEU A 1 103 ? -21.721 1.235 15.099 1.00 82.56 103 LEU A O 1
ATOM 833 N N . GLY A 1 104 ? -22.546 3.058 14.056 1.00 87.81 104 GLY A N 1
ATOM 834 C CA . GLY A 1 104 ? -21.645 4.052 14.638 1.00 87.81 104 GLY A CA 1
ATOM 835 C C . GLY A 1 104 ? -20.839 4.819 13.591 1.00 87.81 104 GLY A C 1
ATOM 836 O O . GLY A 1 104 ? -21.231 4.904 12.424 1.00 87.81 104 GLY A O 1
ATOM 837 N N . THR A 1 105 ? -19.679 5.333 13.987 1.00 90.56 105 THR A N 1
ATOM 838 C CA . THR A 1 105 ? -18.803 6.118 13.109 1.00 90.56 105 THR A CA 1
ATOM 839 C C . THR A 1 105 ? -17.893 5.201 12.288 1.00 90.56 105 THR A C 1
ATOM 841 O O . THR A 1 105 ? -17.151 4.392 12.845 1.00 90.56 105 THR A O 1
ATOM 844 N N . PHE A 1 106 ? -17.927 5.344 10.965 1.00 91.94 106 PHE A N 1
ATOM 845 C CA . PHE A 1 106 ? -17.111 4.587 10.021 1.00 91.94 106 PHE A CA 1
ATOM 846 C C . PHE A 1 106 ? -16.003 5.458 9.426 1.00 91.94 106 PHE A C 1
ATOM 848 O O . PHE A 1 106 ? -16.271 6.491 8.802 1.00 91.94 106 PHE A O 1
ATOM 855 N N . PHE A 1 107 ? -14.762 5.009 9.603 1.00 90.94 107 PHE A N 1
ATOM 856 C CA . PHE A 1 107 ? -13.550 5.604 9.055 1.00 90.94 107 PHE A CA 1
ATOM 857 C C . PHE A 1 107 ? -13.093 4.777 7.859 1.00 90.94 107 PHE A C 1
ATOM 859 O O . PHE A 1 107 ? -12.574 3.675 8.016 1.00 90.94 107 PHE A O 1
ATOM 866 N N . SER A 1 108 ? -13.295 5.311 6.662 1.00 90.50 108 SER A N 1
ATOM 867 C CA . SER A 1 108 ? -13.005 4.633 5.398 1.00 90.50 108 SER A CA 1
ATOM 868 C C . SER A 1 108 ? -11.761 5.198 4.732 1.00 90.50 108 SER A C 1
ATOM 870 O O . SER A 1 108 ? -11.556 6.412 4.711 1.00 90.50 108 SER A O 1
ATOM 872 N N . LEU A 1 109 ? -10.944 4.308 4.185 1.00 87.94 109 LEU A N 1
ATOM 873 C CA . LEU A 1 109 ? -9.766 4.616 3.393 1.00 87.94 109 LEU A CA 1
ATOM 874 C C . LEU A 1 109 ? -10.144 4.655 1.912 1.00 87.94 109 LEU A C 1
ATOM 876 O O . LEU A 1 109 ? -10.788 3.747 1.389 1.00 87.94 109 LEU A O 1
ATOM 880 N N . HIS A 1 110 ? -9.713 5.717 1.247 1.00 82.38 110 HIS A N 1
ATOM 881 C CA . HIS A 1 110 ? -9.968 6.029 -0.153 1.00 82.38 110 HIS A CA 1
ATOM 882 C C . HIS A 1 110 ? -8.686 6.493 -0.828 1.00 82.38 110 HIS A C 1
ATOM 884 O O . HIS A 1 110 ? -7.723 6.887 -0.165 1.00 82.38 110 HIS A O 1
ATOM 890 N N . SER A 1 111 ? -8.730 6.553 -2.157 1.00 77.06 111 SER A N 1
ATOM 891 C CA . SER A 1 111 ? -7.764 7.316 -2.937 1.00 77.06 111 SER A CA 1
ATOM 892 C C . SER A 1 111 ? -8.362 8.655 -3.368 1.00 77.06 111 SER A C 1
ATOM 894 O O . SER A 1 111 ? -9.507 8.728 -3.812 1.00 77.06 111 SER A O 1
ATOM 896 N N . ILE A 1 112 ? -7.579 9.731 -3.290 1.00 72.50 112 ILE A N 1
ATOM 897 C CA . ILE A 1 112 ? -7.892 11.002 -3.974 1.00 72.50 112 ILE A CA 1
ATOM 898 C C . ILE A 1 112 ? -7.731 10.911 -5.491 1.00 72.50 112 ILE A C 1
ATOM 900 O O . ILE A 1 112 ? -8.228 11.770 -6.223 1.00 72.50 112 ILE A O 1
ATOM 904 N N . TYR A 1 113 ? -7.017 9.894 -5.965 1.00 67.75 113 TYR A N 1
ATOM 905 C CA . TYR A 1 113 ? -6.795 9.660 -7.377 1.00 67.75 113 TYR A CA 1
ATOM 906 C C . TYR A 1 113 ? -7.838 8.673 -7.889 1.00 67.75 113 TYR A C 1
ATOM 908 O O . TYR A 1 113 ? -8.200 7.714 -7.213 1.00 67.75 113 TYR A O 1
ATOM 916 N N . SER A 1 114 ? -8.328 8.908 -9.108 1.00 58.41 114 SER A N 1
ATOM 917 C CA . SER A 1 114 ? -9.116 7.883 -9.789 1.00 58.41 114 SER A CA 1
ATOM 918 C C . SER A 1 114 ? -8.142 6.779 -10.150 1.00 58.41 114 SER A C 1
ATOM 920 O O . SER A 1 114 ? -7.329 6.959 -11.049 1.00 58.41 114 SER A O 1
ATOM 922 N N . VAL A 1 115 ? -8.173 5.676 -9.424 1.00 56.16 115 VAL A N 1
ATOM 923 C CA . VAL A 1 115 ? -7.407 4.492 -9.790 1.00 56.16 115 VAL A CA 1
ATOM 924 C C . VAL A 1 115 ? -8.372 3.638 -10.608 1.00 56.16 115 VAL A C 1
ATOM 926 O O . VAL A 1 115 ? -9.168 2.913 -10.011 1.00 56.16 115 VAL A O 1
ATOM 929 N N . LYS A 1 116 ? -8.437 3.774 -11.950 1.00 44.56 116 LYS A N 1
ATOM 930 C CA . LYS A 1 116 ? -9.203 2.786 -12.737 1.00 44.56 116 LYS A CA 1
ATOM 931 C C . LYS A 1 116 ? -8.631 1.439 -12.397 1.00 44.56 116 LYS A C 1
ATOM 933 O O . LYS A 1 116 ? -7.453 1.226 -12.660 1.00 44.56 116 LYS A O 1
ATOM 938 N N . GLU A 1 117 ? -9.495 0.584 -11.855 1.00 43.81 117 GLU A N 1
ATOM 939 C CA . GLU A 1 117 ? -9.217 -0.823 -11.609 1.00 43.81 117 GLU A CA 1
ATOM 940 C C . GLU A 1 117 ? -7.773 -0.991 -11.143 1.00 43.81 117 GLU A C 1
ATOM 942 O O . GLU A 1 117 ? -6.942 -1.464 -11.911 1.00 43.81 117 GLU A O 1
ATOM 947 N N . ALA A 1 118 ? -7.446 -0.513 -9.934 1.00 43.97 118 ALA A N 1
ATOM 948 C CA . ALA A 1 118 ? -6.186 -0.876 -9.302 1.00 43.97 118 ALA A CA 1
ATOM 949 C C . ALA A 1 118 ? -6.115 -2.404 -9.351 1.00 43.97 118 ALA A C 1
ATOM 951 O O . ALA A 1 118 ? -6.812 -3.081 -8.601 1.00 43.97 118 ALA A O 1
ATOM 952 N N . ILE A 1 119 ? -5.356 -2.952 -10.301 1.00 48.88 119 ILE A N 1
ATOM 953 C CA . ILE A 1 119 ? -5.389 -4.389 -10.606 1.00 48.88 119 ILE A CA 1
ATOM 954 C C . ILE A 1 119 ? -4.864 -5.190 -9.402 1.00 48.88 119 ILE A C 1
ATOM 956 O O . ILE A 1 119 ? -5.053 -6.398 -9.325 1.00 48.88 119 ILE A O 1
ATOM 960 N N . HIS A 1 120 ? -4.264 -4.511 -8.423 1.00 55.09 120 HIS A N 1
ATOM 961 C CA . HIS A 1 120 ? -3.634 -5.116 -7.268 1.00 55.09 120 HIS A CA 1
ATOM 962 C C . HIS A 1 120 ? -3.798 -4.250 -6.018 1.00 55.09 120 HIS A C 1
ATOM 964 O O . HIS A 1 120 ? -2.805 -3.777 -5.492 1.00 55.09 120 HIS A O 1
ATOM 970 N N . ALA A 1 121 ? -5.026 -4.012 -5.549 1.00 57.59 121 ALA A N 1
ATOM 971 C CA . ALA A 1 121 ? -5.203 -3.939 -4.100 1.00 57.59 121 ALA A CA 1
ATOM 972 C C . ALA A 1 121 ? -5.374 -5.386 -3.637 1.00 57.59 121 ALA A C 1
ATOM 974 O O . ALA A 1 121 ? -6.413 -5.995 -3.895 1.00 57.59 121 ALA A O 1
ATOM 975 N N . CYS A 1 122 ? -4.331 -5.985 -3.064 1.00 73.62 122 CYS A N 1
ATOM 976 C CA . CYS A 1 122 ? -4.471 -7.317 -2.484 1.00 73.62 122 CYS A CA 1
ATOM 977 C C . CYS A 1 122 ? -4.942 -7.219 -1.032 1.00 73.62 122 CYS A C 1
ATOM 979 O O . CYS A 1 122 ? -4.829 -6.188 -0.365 1.00 73.62 122 CYS A O 1
ATOM 981 N N . PHE A 1 123 ? -5.486 -8.320 -0.529 1.00 83.25 123 PHE A N 1
ATOM 982 C CA . PHE A 1 123 ? -6.010 -8.389 0.828 1.00 83.25 123 PHE A CA 1
ATOM 983 C C . PHE A 1 123 ? -4.942 -8.051 1.891 1.00 83.25 123 PHE A C 1
ATOM 985 O O . PHE A 1 123 ? -5.240 -7.430 2.908 1.00 83.25 123 PHE A O 1
ATOM 992 N N . GLU A 1 124 ? -3.675 -8.399 1.647 1.00 87.62 124 GLU A N 1
ATOM 993 C CA . GLU A 1 124 ? -2.549 -8.080 2.529 1.00 87.62 124 GLU A CA 1
ATOM 994 C C . GLU A 1 124 ? -2.284 -6.574 2.650 1.00 87.62 124 GLU A C 1
ATOM 996 O O . GLU A 1 124 ? -1.894 -6.102 3.720 1.00 87.62 124 GLU A O 1
ATOM 1001 N N . GLU A 1 125 ? -2.517 -5.805 1.588 1.00 86.50 125 GLU A N 1
ATOM 1002 C CA . GLU A 1 125 ? -2.390 -4.349 1.634 1.00 86.50 125 GLU A CA 1
ATOM 1003 C C . GLU A 1 125 ? -3.545 -3.700 2.386 1.00 86.50 125 GLU A C 1
ATOM 1005 O O . GLU A 1 125 ? -3.321 -2.747 3.131 1.00 86.50 125 GLU A O 1
ATOM 1010 N N . GLU A 1 126 ? -4.763 -4.228 2.238 1.00 87.62 126 GLU A N 1
ATOM 1011 C CA . GLU A 1 126 ? -5.908 -3.789 3.040 1.00 87.62 126 GLU A CA 1
ATOM 1012 C C . GLU A 1 126 ? -5.655 -4.040 4.525 1.00 87.62 126 GLU A C 1
ATOM 1014 O O . GLU A 1 126 ? -5.853 -3.141 5.340 1.00 87.62 126 GLU A O 1
ATOM 1019 N N . LEU A 1 127 ? -5.146 -5.224 4.880 1.00 89.69 127 LEU A N 1
ATOM 1020 C CA . LEU A 1 127 ? -4.742 -5.543 6.251 1.00 89.69 127 LEU A CA 1
ATOM 1021 C C . LEU A 1 127 ? -3.692 -4.571 6.774 1.00 89.69 127 LEU A C 1
ATOM 1023 O O . LEU A 1 127 ? -3.821 -4.053 7.882 1.00 89.69 127 LEU A O 1
ATOM 1027 N N . PHE A 1 128 ? -2.652 -4.322 5.982 1.00 88.88 128 PHE A N 1
ATOM 1028 C CA . PHE A 1 128 ? -1.613 -3.373 6.344 1.00 88.88 128 PHE A CA 1
ATOM 1029 C C . PHE A 1 128 ? -2.200 -1.978 6.582 1.00 88.88 128 PHE A C 1
ATOM 1031 O O . PHE A 1 128 ? -1.936 -1.371 7.620 1.00 88.88 128 PHE A O 1
ATOM 1038 N N . ALA A 1 129 ? -3.043 -1.493 5.670 1.00 87.69 129 ALA A N 1
ATOM 1039 C CA . ALA A 1 129 ? -3.678 -0.187 5.774 1.00 87.69 129 ALA A CA 1
ATOM 1040 C C . ALA A 1 129 ? -4.583 -0.069 7.005 1.00 87.69 129 ALA A C 1
ATOM 1042 O O . ALA A 1 129 ? -4.522 0.928 7.730 1.00 87.69 129 ALA A O 1
ATOM 1043 N N . LEU A 1 130 ? -5.357 -1.113 7.298 1.00 89.19 130 LEU A N 1
ATOM 1044 C CA . LEU A 1 130 ? -6.216 -1.178 8.475 1.00 89.19 130 LEU A CA 1
ATOM 1045 C C . LEU A 1 130 ? -5.430 -1.247 9.778 1.00 89.19 130 LEU A C 1
ATOM 1047 O O . LEU A 1 130 ? -5.789 -0.549 10.715 1.00 89.19 130 LEU A O 1
ATOM 1051 N N . PHE A 1 131 ? -4.360 -2.034 9.863 1.00 88.56 131 PHE A N 1
ATOM 1052 C CA . PHE A 1 131 ? -3.549 -2.113 11.084 1.00 88.56 131 PHE A CA 1
ATOM 1053 C C . PHE A 1 131 ? -2.782 -0.829 11.354 1.00 88.56 131 PHE A C 1
ATOM 1055 O O . PHE A 1 131 ? -2.600 -0.449 12.512 1.00 88.56 131 PHE A O 1
ATOM 1062 N N . VAL A 1 132 ? -2.364 -0.128 10.299 1.00 85.69 132 VAL A N 1
ATOM 1063 C CA . VAL A 1 132 ? -1.833 1.218 10.469 1.00 85.69 132 VAL A CA 1
ATOM 1064 C C . VAL A 1 132 ? -2.939 2.122 11.014 1.00 85.69 132 VAL A C 1
ATOM 1066 O O . VAL A 1 132 ? -2.747 2.666 12.099 1.00 85.69 132 VAL A O 1
ATOM 1069 N N . LEU A 1 133 ? -4.100 2.218 10.348 1.00 85.75 133 LEU A N 1
ATOM 1070 C CA . LEU A 1 133 ? -5.237 3.045 10.787 1.00 85.75 133 LEU A CA 1
ATOM 1071 C C . LEU A 1 133 ? -5.671 2.741 12.233 1.00 85.75 133 LEU A C 1
ATOM 1073 O O . LEU A 1 133 ? -5.868 3.668 13.015 1.00 85.75 133 LEU A O 1
ATOM 1077 N N . GLU A 1 134 ? -5.760 1.463 12.600 1.00 87.00 134 GLU A N 1
ATOM 1078 C CA . GLU A 1 134 ? -6.024 0.978 13.959 1.00 87.00 134 GLU A CA 1
ATOM 1079 C C . GLU A 1 134 ? -5.031 1.581 14.952 1.00 87.00 134 GLU A C 1
ATOM 1081 O O . GLU A 1 134 ? -5.452 2.183 15.940 1.00 87.00 134 GLU A O 1
ATOM 1086 N N . SER A 1 135 ? -3.728 1.472 14.674 1.00 82.88 135 SER A N 1
ATOM 1087 C CA . SER A 1 135 ? -2.680 1.999 15.554 1.00 82.88 135 SER A CA 1
ATOM 1088 C C . SER A 1 135 ? -2.833 3.499 15.788 1.00 82.88 135 SER A C 1
ATOM 1090 O O . SER A 1 135 ? -2.606 3.971 16.896 1.00 82.88 135 SER A O 1
ATOM 1092 N N . LEU A 1 136 ? -3.235 4.263 14.775 1.00 79.88 136 LEU A N 1
ATOM 1093 C CA . LEU A 1 136 ? -3.332 5.721 14.903 1.00 79.88 136 LEU A CA 1
ATOM 1094 C C . LEU A 1 136 ? -4.600 6.158 15.607 1.00 79.88 136 LEU A C 1
ATOM 1096 O O . LEU A 1 136 ? -4.573 7.132 16.357 1.00 79.88 136 LEU A O 1
ATOM 1100 N N . ILE A 1 137 ? -5.703 5.447 15.377 1.00 81.25 137 ILE A N 1
ATOM 1101 C CA . ILE A 1 137 ? -6.927 5.649 16.147 1.00 81.25 137 ILE A CA 1
ATOM 1102 C C . ILE A 1 137 ? -6.637 5.351 17.619 1.00 81.25 137 ILE A C 1
ATOM 1104 O O . ILE A 1 137 ? -7.012 6.155 18.463 1.00 81.25 137 ILE A O 1
ATOM 1108 N N . GLN A 1 138 ? -5.921 4.267 17.932 1.00 80.94 138 GLN A N 1
ATOM 1109 C CA . GLN A 1 138 ? -5.546 3.920 19.308 1.00 80.94 138 GLN A CA 1
ATOM 1110 C C . GLN A 1 138 ? -4.577 4.937 19.934 1.00 80.94 138 GLN A C 1
ATOM 1112 O O . GLN A 1 138 ? -4.774 5.328 21.083 1.00 80.94 138 GLN A O 1
ATOM 1117 N N . ASP A 1 139 ? -3.582 5.423 19.184 1.00 77.50 139 ASP A N 1
ATOM 1118 C CA . ASP A 1 139 ? -2.644 6.455 19.657 1.00 77.50 139 ASP A CA 1
ATOM 1119 C C . ASP A 1 139 ? -3.333 7.807 19.893 1.00 77.50 139 ASP A C 1
ATOM 1121 O O . ASP A 1 139 ? -2.981 8.540 20.820 1.00 77.50 139 ASP A O 1
ATOM 1125 N N . THR A 1 140 ? -4.327 8.143 19.069 1.00 75.38 140 THR A N 1
ATOM 1126 C CA . THR A 1 140 ? -5.116 9.376 19.215 1.00 75.38 140 THR A CA 1
ATOM 1127 C C . THR A 1 140 ? -6.161 9.221 20.322 1.00 75.38 140 THR A C 1
ATOM 1129 O O . THR A 1 140 ? -6.447 10.166 21.057 1.00 75.38 140 THR A O 1
ATOM 1132 N N . VAL A 1 141 ? -6.736 8.023 20.456 1.00 71.94 141 VAL A N 1
ATOM 1133 C CA . VAL A 1 141 ? -7.892 7.736 21.307 1.00 71.94 141 VAL A CA 1
ATOM 1134 C C . VAL A 1 141 ? -7.765 6.363 21.951 1.00 71.94 141 VAL A C 1
ATOM 1136 O O . VAL A 1 141 ? -8.371 5.376 21.540 1.00 71.94 141 VAL A O 1
ATOM 1139 N N . ASN A 1 142 ? -7.020 6.323 23.049 1.00 67.44 142 ASN A N 1
ATOM 1140 C CA . ASN A 1 142 ? -6.681 5.093 23.769 1.00 67.44 142 ASN A CA 1
ATOM 1141 C C . ASN A 1 142 ? -7.891 4.365 24.416 1.00 67.44 142 ASN A C 1
ATOM 1143 O O . ASN A 1 142 ? -7.718 3.375 25.120 1.00 67.44 142 ASN A O 1
ATOM 1147 N N . SER A 1 143 ? -9.119 4.873 24.250 1.00 65.31 143 SER A N 1
ATOM 1148 C CA . SER A 1 143 ? -10.335 4.409 24.938 1.00 65.31 143 SER A CA 1
ATOM 1149 C C . SER A 1 143 ? -11.490 3.982 24.023 1.00 65.31 143 SER A C 1
ATOM 1151 O O . SER A 1 143 ? -12.486 3.461 24.528 1.00 65.31 143 SER A O 1
ATOM 1153 N N . GLN A 1 144 ? -11.402 4.184 22.704 1.00 68.69 144 GLN A N 1
ATOM 1154 C CA . GLN A 1 144 ? -12.457 3.764 21.772 1.00 68.69 144 GLN A CA 1
ATOM 1155 C C . GLN A 1 144 ? -12.272 2.291 21.395 1.00 68.69 144 GLN A C 1
ATOM 1157 O O . GLN A 1 144 ? -11.222 1.909 20.881 1.00 68.69 144 GLN A O 1
ATOM 1162 N N . SER A 1 145 ? -13.300 1.462 21.603 1.00 77.44 145 SER A N 1
ATOM 1163 C CA . SER A 1 145 ? -13.274 0.088 21.098 1.00 77.44 145 SER A CA 1
ATOM 1164 C C . SER A 1 145 ? -13.582 0.081 19.604 1.00 77.44 145 SER A C 1
ATOM 1166 O O . SER A 1 145 ? -14.664 0.512 19.188 1.00 77.44 145 SER A O 1
ATOM 1168 N N . ILE A 1 146 ? -12.666 -0.467 18.813 1.00 87.31 146 ILE A N 1
ATOM 1169 C CA . ILE A 1 146 ? -12.948 -0.840 17.430 1.00 87.31 146 ILE A CA 1
ATOM 1170 C C . ILE A 1 146 ? -14.024 -1.925 17.442 1.00 87.31 146 ILE A C 1
ATOM 1172 O O . ILE A 1 146 ? -13.894 -2.926 18.139 1.00 87.31 146 ILE A O 1
ATOM 1176 N N . THR A 1 147 ? -15.119 -1.695 16.720 1.00 88.50 147 THR A N 1
ATOM 1177 C CA . THR A 1 147 ? -16.254 -2.626 16.647 1.00 88.50 147 THR A CA 1
ATOM 1178 C C . THR A 1 147 ? -16.274 -3.421 15.354 1.00 88.50 147 THR A C 1
ATOM 1180 O O . THR A 1 147 ? -16.954 -4.447 15.287 1.00 88.50 147 THR A O 1
ATOM 1183 N N . GLY A 1 148 ? -15.516 -3.002 14.339 1.00 89.62 148 GLY A N 1
ATOM 1184 C CA . GLY A 1 148 ? -15.302 -3.837 13.170 1.00 89.62 148 GLY A CA 1
ATOM 1185 C C . GLY A 1 148 ? -14.253 -3.355 12.182 1.00 89.62 148 GLY A C 1
ATOM 1186 O O . GLY A 1 148 ? -13.902 -2.175 12.138 1.00 89.62 148 GLY A O 1
ATOM 1187 N N . PHE A 1 149 ? -13.799 -4.300 11.366 1.00 90.94 149 PHE A N 1
ATOM 1188 C CA . PHE A 1 149 ? -12.904 -4.110 10.234 1.00 90.94 149 PHE A CA 1
ATOM 1189 C C . PHE A 1 149 ? -13.653 -4.409 8.936 1.00 90.94 149 PHE A C 1
ATOM 1191 O O . PHE A 1 149 ? -14.276 -5.461 8.795 1.00 90.94 149 PHE A O 1
ATOM 1198 N N . CYS A 1 150 ? -13.587 -3.483 7.988 1.00 90.19 150 CYS A N 1
ATOM 1199 C CA . CYS A 1 150 ? -14.259 -3.554 6.698 1.00 90.19 150 CYS A CA 1
ATOM 1200 C C . CYS A 1 150 ? -13.223 -3.744 5.590 1.00 90.19 150 CYS A C 1
ATOM 1202 O O . CYS A 1 150 ? -12.285 -2.953 5.496 1.00 90.19 150 CYS A O 1
ATOM 1204 N N . PHE A 1 151 ? -13.428 -4.743 4.735 1.00 88.12 151 PHE A N 1
ATOM 1205 C CA . PHE A 1 151 ? -12.564 -5.073 3.601 1.00 88.12 151 PHE A CA 1
ATOM 1206 C C . PHE A 1 151 ? -13.334 -4.975 2.293 1.00 88.12 151 PHE A C 1
ATOM 1208 O O . PHE A 1 151 ? -14.510 -5.363 2.233 1.00 88.12 151 PHE A O 1
ATOM 1215 N N . THR A 1 152 ? -12.669 -4.507 1.235 1.00 86.31 152 THR A N 1
ATOM 1216 C CA . THR A 1 152 ? -13.248 -4.591 -0.113 1.00 86.31 152 THR A CA 1
ATOM 1217 C C . THR A 1 152 ? -12.995 -5.959 -0.735 1.00 86.31 152 THR A C 1
ATOM 1219 O O . THR A 1 152 ? -13.881 -6.491 -1.406 1.00 86.31 152 THR A O 1
ATOM 1222 N N . HIS A 1 153 ? -11.854 -6.585 -0.428 1.00 83.19 153 HIS A N 1
ATOM 1223 C CA . HIS A 1 153 ? -11.497 -7.914 -0.917 1.00 83.19 153 HIS A CA 1
ATOM 1224 C C . HIS A 1 153 ? -11.756 -8.999 0.139 1.00 83.19 153 HIS A C 1
ATOM 1226 O O . HIS A 1 153 ? -11.631 -8.780 1.342 1.00 83.19 153 HIS A O 1
ATOM 1232 N N . SER A 1 154 ? -12.111 -10.203 -0.307 1.00 75.75 154 SER A N 1
ATOM 1233 C CA . SER A 1 154 ? -12.265 -11.377 0.560 1.00 75.75 154 SER A CA 1
ATOM 1234 C C . SER A 1 154 ? -11.025 -12.270 0.503 1.00 75.75 154 SER A C 1
ATOM 1236 O O . SER A 1 154 ? -10.499 -12.543 -0.578 1.00 75.75 154 SER A O 1
ATOM 1238 N N . ASN A 1 155 ? -10.595 -12.788 1.653 1.00 75.81 155 ASN A N 1
ATOM 1239 C CA . ASN A 1 155 ? -9.610 -13.865 1.738 1.00 75.81 155 ASN A CA 1
ATOM 1240 C C . ASN A 1 155 ? -9.985 -14.830 2.865 1.00 75.81 155 ASN A C 1
ATOM 1242 O O . ASN A 1 155 ? -9.462 -14.736 3.974 1.00 75.81 155 ASN A O 1
ATOM 1246 N N . ASP A 1 156 ? -10.912 -15.739 2.568 1.00 70.06 156 ASP A N 1
ATOM 1247 C CA . ASP A 1 156 ? -11.556 -16.600 3.566 1.00 70.06 156 ASP A CA 1
ATOM 1248 C C . ASP A 1 156 ? -10.537 -17.383 4.411 1.00 70.06 156 ASP A C 1
ATOM 1250 O O . ASP A 1 156 ? -10.645 -17.423 5.629 1.00 70.06 156 ASP A O 1
ATOM 1254 N N . VAL A 1 157 ? -9.466 -17.889 3.786 1.00 70.19 157 VAL A N 1
ATOM 1255 C CA . VAL A 1 157 ? -8.414 -18.661 4.474 1.00 70.19 157 VAL A CA 1
ATOM 1256 C C . VAL A 1 157 ? -7.686 -17.831 5.534 1.00 70.19 157 VAL A C 1
ATOM 1258 O O . VAL A 1 157 ? -7.487 -18.296 6.653 1.00 70.19 157 VAL A O 1
ATOM 1261 N N . LEU A 1 158 ? -7.298 -16.592 5.212 1.00 70.62 158 LEU A N 1
ATOM 1262 C CA . LEU A 1 158 ? -6.624 -15.733 6.186 1.00 70.62 158 LEU A CA 1
ATOM 1263 C C . LEU A 1 158 ? -7.594 -15.310 7.291 1.00 70.62 158 LEU A C 1
ATOM 1265 O O . LEU A 1 158 ? -7.247 -15.337 8.471 1.00 70.62 158 LEU A O 1
ATOM 1269 N N . LEU A 1 159 ? -8.816 -14.950 6.910 1.00 71.25 159 LEU A N 1
ATOM 1270 C CA . LEU A 1 159 ? -9.852 -14.486 7.824 1.00 71.25 159 LEU A CA 1
ATOM 1271 C C . LEU A 1 159 ? -10.264 -15.550 8.843 1.00 71.25 159 LEU A C 1
ATOM 1273 O O . LEU A 1 159 ? -10.428 -15.217 10.014 1.00 71.25 159 LEU A O 1
ATOM 1277 N N . ASP A 1 160 ? -10.327 -16.819 8.439 1.00 69.19 160 ASP A N 1
ATOM 1278 C CA . ASP A 1 160 ? -10.612 -17.946 9.336 1.00 69.19 160 ASP A CA 1
ATOM 1279 C C . ASP A 1 160 ? -9.542 -18.109 10.428 1.00 69.19 160 ASP A C 1
ATOM 1281 O O . ASP A 1 160 ? -9.835 -18.553 11.540 1.00 69.19 160 ASP A O 1
ATOM 1285 N N . THR A 1 161 ? -8.297 -17.718 10.135 1.00 68.25 161 THR A N 1
ATOM 1286 C CA . THR A 1 161 ? -7.190 -17.727 11.108 1.00 68.25 161 THR A CA 1
ATOM 1287 C C . THR A 1 161 ? -7.086 -16.440 11.922 1.00 68.25 161 THR A C 1
ATOM 1289 O O . THR A 1 161 ? -6.372 -16.396 12.932 1.00 68.25 161 THR A O 1
ATOM 1292 N N . TRP A 1 162 ? -7.787 -15.381 11.509 1.00 72.19 162 TRP A N 1
ATOM 1293 C CA . TRP A 1 162 ? -7.792 -14.121 12.229 1.00 72.19 162 TRP A CA 1
ATOM 1294 C C . TRP A 1 162 ? -8.752 -14.192 13.410 1.00 72.19 162 TRP A C 1
ATOM 1296 O O . TRP A 1 162 ? -9.911 -13.789 13.371 1.00 72.19 162 TRP A O 1
ATOM 1306 N N . HIS A 1 163 ? -8.215 -14.661 14.526 1.00 62.38 163 HIS A N 1
ATOM 1307 C CA . HIS A 1 163 ? -8.853 -14.505 15.821 1.00 62.38 163 HIS A CA 1
ATOM 1308 C C . HIS A 1 163 ? -8.505 -13.126 16.362 1.00 62.38 163 HIS A C 1
ATOM 1310 O O . HIS A 1 163 ? -7.499 -12.948 17.052 1.00 62.38 163 HIS A O 1
ATOM 1316 N N . ASP A 1 164 ? -9.300 -12.124 15.997 1.00 61.69 164 ASP A N 1
ATOM 1317 C CA . ASP A 1 164 ? -9.165 -10.820 16.620 1.00 61.69 164 ASP A CA 1
ATOM 1318 C C . ASP A 1 164 ? -9.447 -10.937 18.125 1.00 61.69 164 ASP A C 1
ATOM 1320 O O . ASP A 1 164 ? -10.566 -11.205 18.562 1.00 61.69 164 ASP A O 1
ATOM 1324 N N . THR A 1 165 ? -8.414 -10.724 18.937 1.00 51.50 165 THR A N 1
ATOM 1325 C CA . THR A 1 165 ? -8.526 -10.710 20.398 1.00 51.50 165 THR A CA 1
ATOM 1326 C C . THR A 1 165 ? -9.358 -9.535 20.910 1.00 51.50 165 THR A C 1
ATOM 1328 O O . THR A 1 165 ? -9.719 -9.526 22.085 1.00 51.50 165 THR A O 1
ATOM 1331 N N . SER A 1 166 ? -9.648 -8.542 20.059 1.00 58.84 166 SER A N 1
ATOM 1332 C CA . SER A 1 166 ? -10.474 -7.384 20.409 1.00 58.84 166 SER A CA 1
ATOM 1333 C C . SER A 1 166 ? -11.983 -7.644 20.287 1.00 58.84 166 SER A C 1
ATOM 1335 O O . SER A 1 166 ? -12.778 -6.889 20.845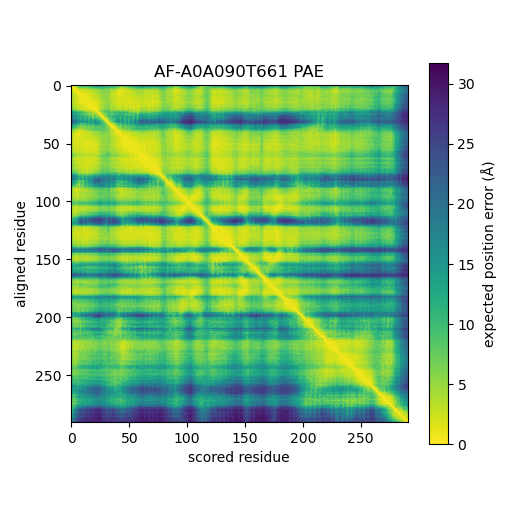 1.00 58.84 166 SER A O 1
ATOM 1337 N N . GLY A 1 167 ? -12.387 -8.744 19.635 1.00 71.50 167 GLY A N 1
ATOM 1338 C CA . GLY A 1 167 ? -13.794 -9.098 19.429 1.00 71.50 167 GLY A CA 1
ATOM 1339 C C . GLY A 1 167 ? -14.510 -8.237 18.383 1.00 71.50 167 GLY A C 1
ATOM 1340 O O . GLY A 1 167 ? -15.743 -8.235 18.351 1.00 71.50 167 GLY A O 1
ATOM 1341 N N . ALA A 1 168 ? -13.771 -7.502 17.545 1.00 85.12 168 ALA A N 1
ATOM 1342 C CA . ALA A 1 168 ? -14.345 -6.701 16.476 1.00 85.12 168 ALA A CA 1
ATOM 1343 C C . ALA A 1 168 ? -14.897 -7.597 15.355 1.00 85.12 168 ALA A C 1
ATOM 1345 O O . ALA A 1 168 ? -14.334 -8.641 15.021 1.00 85.12 168 ALA A O 1
ATOM 1346 N N . ALA A 1 169 ? -16.013 -7.185 14.756 1.00 87.25 169 ALA A N 1
ATOM 1347 C CA . ALA A 1 169 ? -16.604 -7.897 13.629 1.00 87.25 169 ALA A CA 1
ATOM 1348 C C . ALA A 1 169 ? -15.780 -7.696 12.346 1.00 87.25 169 ALA A C 1
ATOM 1350 O O . ALA A 1 169 ? -15.204 -6.632 12.129 1.00 87.25 169 ALA A O 1
ATOM 1351 N N . ILE A 1 170 ? -15.770 -8.689 11.459 1.00 87.62 170 ILE A N 1
ATOM 1352 C CA . ILE A 1 170 ? -15.140 -8.577 10.140 1.00 87.62 170 ILE A CA 1
ATOM 1353 C C . ILE A 1 170 ? -16.238 -8.504 9.079 1.00 87.62 170 ILE A C 1
ATOM 1355 O O . ILE A 1 170 ? -17.086 -9.392 8.989 1.00 87.62 170 ILE A O 1
ATOM 1359 N N . TYR A 1 171 ? -16.213 -7.449 8.267 1.00 86.12 171 TYR A N 1
ATOM 1360 C CA . TYR A 1 171 ? -17.152 -7.212 7.174 1.00 86.12 171 TYR A CA 1
ATOM 1361 C C . TYR A 1 171 ? -16.419 -7.281 5.833 1.00 86.12 171 TYR A C 1
ATOM 1363 O O . TYR A 1 171 ? -15.460 -6.546 5.609 1.00 86.12 171 TYR A O 1
ATOM 1371 N N . LEU A 1 172 ? -16.884 -8.142 4.928 1.00 85.81 172 LEU A N 1
ATOM 1372 C CA . LEU A 1 172 ? -16.278 -8.360 3.607 1.00 85.81 172 LEU A CA 1
ATOM 1373 C C . LEU A 1 172 ? -17.147 -7.787 2.489 1.00 85.81 172 LEU A C 1
ATOM 1375 O O . LEU A 1 172 ? -18.339 -7.537 2.693 1.00 85.81 172 LEU A O 1
ATOM 1379 N N . GLY A 1 173 ? -16.554 -7.590 1.308 1.00 81.12 173 GLY A N 1
ATOM 1380 C CA . GLY A 1 173 ? -17.256 -7.096 0.119 1.00 81.12 173 GLY A CA 1
ATOM 1381 C C . GLY A 1 173 ? -17.810 -5.681 0.289 1.00 81.12 173 GLY A C 1
ATOM 1382 O O . GLY A 1 173 ? -18.831 -5.334 -0.306 1.00 81.12 173 GLY A O 1
ATOM 1383 N N . GLN A 1 174 ? -17.184 -4.883 1.153 1.00 84.75 174 GLN A N 1
ATOM 1384 C CA . GLN A 1 174 ? -17.586 -3.505 1.402 1.00 84.75 174 GLN A CA 1
ATOM 1385 C C . GLN A 1 174 ? -17.156 -2.608 0.239 1.00 84.75 174 GLN A C 1
ATOM 1387 O O . GLN A 1 174 ? -16.212 -2.907 -0.486 1.00 84.75 174 GLN A O 1
ATOM 1392 N N . ALA A 1 175 ? -17.829 -1.468 0.074 1.00 82.31 175 ALA A N 1
ATOM 1393 C CA . ALA A 1 175 ? -17.465 -0.494 -0.958 1.00 82.31 175 ALA A CA 1
ATOM 1394 C C . ALA A 1 175 ? -16.105 0.181 -0.695 1.00 82.31 175 ALA A C 1
ATOM 1396 O O . ALA A 1 175 ? -15.522 0.779 -1.598 1.00 82.31 175 ALA A O 1
ATOM 1397 N N . SER A 1 176 ? -15.616 0.142 0.548 1.00 85.75 176 SER A N 1
ATOM 1398 C CA . SER A 1 176 ? -14.336 0.734 0.946 1.00 85.75 176 SER A CA 1
ATOM 1399 C C . SER A 1 176 ? -13.738 -0.005 2.140 1.00 85.75 176 SER A C 1
ATOM 1401 O O . SER A 1 176 ? -14.469 -0.477 3.015 1.00 85.75 176 SER A O 1
ATOM 1403 N N . THR A 1 177 ? -12.408 -0.055 2.192 1.00 90.19 177 THR A N 1
ATOM 1404 C CA . THR A 1 177 ? -11.648 -0.582 3.331 1.00 90.19 177 THR A CA 1
ATOM 1405 C C . THR A 1 177 ? -11.740 0.406 4.490 1.00 90.19 177 THR A C 1
ATOM 1407 O O . THR A 1 177 ? -11.606 1.610 4.276 1.00 90.19 177 THR A O 1
ATOM 1410 N N . GLY A 1 178 ? -11.978 -0.044 5.722 1.00 91.81 178 GLY A N 1
ATOM 1411 C CA . GLY A 1 178 ? -12.090 0.882 6.853 1.00 91.81 178 GLY A CA 1
ATOM 1412 C C . GLY A 1 178 ? -12.300 0.255 8.227 1.00 91.81 178 GLY A C 1
ATOM 1413 O O . GLY A 1 178 ? -12.391 -0.961 8.372 1.00 91.81 178 GLY A O 1
ATOM 1414 N N . ILE A 1 179 ? -12.399 1.115 9.241 1.00 92.12 179 ILE A N 1
ATOM 1415 C CA . ILE A 1 179 ? -12.621 0.752 10.645 1.00 92.12 179 ILE A CA 1
ATOM 1416 C C . ILE A 1 179 ? -13.939 1.349 11.140 1.00 92.12 179 ILE A C 1
ATOM 1418 O O . ILE A 1 179 ? -14.215 2.537 10.958 1.00 92.12 179 ILE A O 1
ATOM 1422 N N . GLN A 1 180 ? -14.737 0.518 11.803 1.00 91.38 180 GLN A N 1
ATOM 1423 C CA . GLN A 1 180 ? -15.979 0.892 12.467 1.00 91.38 180 GLN A CA 1
ATOM 1424 C C . GLN A 1 180 ? -15.730 1.113 13.964 1.00 91.38 180 GLN A C 1
ATOM 1426 O O . GLN A 1 180 ? -15.139 0.263 14.635 1.00 91.38 180 GLN A O 1
ATOM 1431 N N . LEU A 1 181 ? -16.224 2.234 14.493 1.00 90.38 181 LEU A N 1
ATOM 1432 C CA . LEU A 1 181 ? -16.289 2.537 15.924 1.00 90.38 181 LEU A CA 1
ATOM 1433 C C . LEU A 1 181 ? -17.754 2.631 16.372 1.00 90.38 181 LEU A C 1
ATOM 1435 O O . LEU A 1 181 ? -18.635 2.959 15.576 1.00 90.38 181 LEU A O 1
ATOM 1439 N N . SER A 1 182 ? -18.019 2.378 17.656 1.00 85.31 182 SER A N 1
ATOM 1440 C CA . SER A 1 182 ? -19.375 2.416 18.226 1.00 85.31 182 SER A CA 1
ATOM 1441 C C . SER A 1 182 ? -19.988 3.820 18.202 1.00 85.31 182 SER A C 1
ATOM 1443 O O . SER A 1 182 ? -21.097 3.984 17.698 1.00 85.31 182 SER A O 1
ATOM 1445 N N . ARG A 1 183 ? -19.284 4.835 18.724 1.00 79.25 183 ARG A N 1
ATOM 1446 C CA . ARG A 1 183 ? -19.610 6.269 18.599 1.00 79.25 183 ARG A CA 1
ATOM 1447 C C . ARG A 1 183 ? -18.360 7.120 18.804 1.00 79.25 183 ARG A C 1
ATOM 1449 O O . ARG A 1 183 ? -17.745 7.059 19.867 1.00 79.25 183 ARG A O 1
ATOM 1456 N N . CYS A 1 184 ? -18.046 7.972 17.836 1.00 81.00 184 CYS A N 1
ATOM 1457 C CA . CYS A 1 184 ? -16.944 8.927 17.911 1.00 81.00 184 CYS A CA 1
ATOM 1458 C C . CYS A 1 184 ? -17.509 10.350 18.004 1.00 81.00 184 CYS A C 1
ATOM 1460 O O . CYS A 1 184 ? -18.330 10.730 17.172 1.00 81.00 184 CYS A O 1
ATOM 1462 N N . ASP A 1 185 ? -17.097 11.150 18.991 1.00 82.06 185 ASP A N 1
ATOM 1463 C CA . ASP A 1 185 ? -17.536 12.550 19.068 1.00 82.06 185 ASP A CA 1
ATOM 1464 C C . ASP A 1 185 ? -16.924 13.412 17.944 1.00 82.06 185 ASP A C 1
ATOM 1466 O O . ASP A 1 185 ? -15.943 13.033 17.302 1.00 82.06 185 ASP A O 1
ATOM 1470 N N . SER A 1 186 ? -17.512 14.584 17.685 1.00 82.06 186 SER A N 1
ATOM 1471 C CA . SER A 1 186 ? -17.132 15.424 16.538 1.00 82.06 186 SER A CA 1
ATOM 1472 C C . SER A 1 186 ? -15.736 16.052 16.633 1.00 82.06 186 SER A C 1
ATOM 1474 O O . SER A 1 186 ? -15.167 16.430 15.604 1.00 82.06 186 SER A O 1
ATOM 1476 N N . ASP A 1 187 ? -15.195 16.216 17.841 1.00 80.44 187 ASP A N 1
ATOM 1477 C CA . ASP A 1 187 ? -13.848 16.758 18.037 1.00 80.44 187 ASP A CA 1
ATOM 1478 C C . ASP A 1 187 ? -12.817 15.658 17.782 1.00 80.44 187 ASP A C 1
ATOM 1480 O O . ASP A 1 187 ? -11.810 15.884 17.111 1.00 80.44 187 ASP A O 1
ATOM 1484 N N . LEU A 1 188 ? -13.130 14.441 18.209 1.00 77.00 188 LEU A N 1
ATOM 1485 C CA . LEU A 1 188 ? -12.361 13.237 17.957 1.00 77.00 188 LEU A CA 1
ATOM 1486 C C . LEU A 1 188 ? -12.331 12.857 16.475 1.00 77.00 188 LEU A C 1
ATOM 1488 O O . LEU A 1 188 ? -11.270 12.568 15.923 1.00 77.00 188 LEU A O 1
ATOM 1492 N N . GLN A 1 189 ? -13.478 12.951 15.799 1.00 83.19 189 GLN A N 1
ATOM 1493 C CA . GLN A 1 189 ? -13.549 12.805 14.345 1.00 83.19 189 GLN A CA 1
ATOM 1494 C C . GLN A 1 189 ? -12.639 13.821 13.660 1.00 83.19 189 GLN A C 1
ATOM 1496 O O . GLN A 1 189 ? -11.910 13.463 12.741 1.00 83.19 189 GLN A O 1
ATOM 1501 N N . ARG A 1 190 ? -12.633 15.078 14.124 1.00 81.94 190 ARG A N 1
ATOM 1502 C CA . ARG A 1 190 ? -11.741 16.112 13.588 1.00 81.94 190 ARG A CA 1
ATOM 1503 C C . ARG A 1 190 ? -10.271 15.775 13.819 1.00 81.94 190 ARG A C 1
ATOM 1505 O O . ARG A 1 190 ? -9.500 15.893 12.874 1.00 81.94 190 ARG A O 1
ATOM 1512 N N . GLN A 1 191 ? -9.887 15.308 15.006 1.00 78.88 191 GLN A N 1
ATOM 1513 C CA . GLN A 1 191 ? -8.511 14.878 15.289 1.00 78.88 191 GLN A CA 1
ATOM 1514 C C . GLN A 1 191 ? -8.073 13.738 14.361 1.00 78.88 191 GLN A C 1
ATOM 1516 O O . GLN A 1 191 ? -7.017 13.815 13.737 1.00 78.88 191 GLN A O 1
ATOM 1521 N N . ILE A 1 192 ? -8.919 12.729 14.170 1.00 77.81 192 ILE A N 1
ATOM 1522 C CA . ILE A 1 192 ? -8.627 11.619 13.258 1.00 77.81 192 ILE A CA 1
ATOM 1523 C C . ILE A 1 192 ? -8.599 12.097 11.793 1.00 77.81 192 ILE A C 1
ATOM 1525 O O . ILE A 1 192 ? -7.724 11.701 11.033 1.00 77.81 192 ILE A O 1
ATOM 1529 N N . ILE A 1 193 ? -9.482 13.011 11.377 1.00 78.69 193 ILE A N 1
ATOM 1530 C CA . ILE A 1 193 ? -9.465 13.593 10.021 1.00 78.69 193 ILE A CA 1
ATOM 1531 C C . ILE A 1 193 ? -8.204 14.425 9.777 1.00 78.69 193 ILE A C 1
ATOM 1533 O O . ILE A 1 193 ? -7.739 14.456 8.641 1.00 78.69 193 ILE A O 1
ATOM 1537 N N . THR A 1 194 ? -7.626 15.077 10.794 1.00 77.06 194 THR A N 1
ATOM 1538 C CA . THR A 1 194 ? -6.349 15.803 10.635 1.00 77.06 194 THR A CA 1
ATOM 1539 C C . THR A 1 194 ? -5.166 14.891 10.321 1.00 77.06 194 THR A C 1
ATOM 1541 O O . THR A 1 194 ? -4.127 15.383 9.893 1.00 77.06 194 THR A O 1
ATOM 1544 N N . LEU A 1 195 ? -5.336 13.572 10.452 1.00 72.44 195 LEU A N 1
ATOM 1545 C CA . LEU A 1 195 ? -4.382 12.590 9.946 1.00 72.44 195 LEU A CA 1
ATOM 1546 C C . LEU A 1 195 ? -4.350 12.523 8.410 1.00 72.44 195 LEU A C 1
ATOM 1548 O O . LEU A 1 195 ? -3.413 11.957 7.847 1.00 72.44 195 LEU A O 1
ATOM 1552 N N . ASN A 1 196 ? -5.351 13.091 7.724 1.00 71.75 196 ASN A N 1
ATOM 1553 C CA . ASN A 1 196 ? -5.296 13.266 6.279 1.00 71.75 196 ASN A CA 1
ATOM 1554 C C . ASN A 1 196 ? -4.116 14.148 5.898 1.00 71.75 196 ASN A C 1
ATOM 1556 O O . ASN A 1 196 ? -3.979 15.279 6.370 1.00 71.75 196 ASN A O 1
ATOM 1560 N N . TYR A 1 197 ? -3.309 13.649 4.972 1.00 64.50 197 TYR A N 1
ATOM 1561 C CA . TYR A 1 197 ? -2.197 14.410 4.446 1.00 64.50 197 TYR A CA 1
ATOM 1562 C C . TYR A 1 197 ? -2.667 15.401 3.367 1.00 64.50 197 TYR A C 1
ATOM 1564 O O . TYR A 1 197 ? -3.405 14.998 2.463 1.00 64.50 197 TYR A O 1
ATOM 1572 N N . PRO A 1 198 ? -2.270 16.690 3.409 1.00 56.09 198 PRO A N 1
ATOM 1573 C CA . PRO A 1 198 ? -2.470 17.581 2.272 1.00 56.09 198 PRO A CA 1
ATOM 1574 C C . PRO A 1 198 ? -1.676 17.076 1.060 1.00 56.09 198 PRO A C 1
ATOM 1576 O O . PRO A 1 198 ? -0.485 16.808 1.182 1.00 56.09 198 PRO A O 1
ATOM 1579 N N . GLU A 1 199 ? -2.315 16.990 -0.113 1.00 57.31 199 GLU A N 1
ATOM 1580 C CA . GLU A 1 199 ? -1.646 16.691 -1.392 1.00 57.31 199 GLU A CA 1
ATOM 1581 C C . GLU A 1 199 ? -0.345 17.481 -1.530 1.00 57.31 199 GLU A C 1
ATOM 1583 O O . GLU A 1 199 ? -0.386 18.716 -1.488 1.00 57.31 199 GLU A O 1
ATOM 1588 N N . ARG A 1 200 ? 0.802 16.811 -1.716 1.00 62.53 200 ARG A N 1
ATOM 1589 C CA . ARG A 1 200 ? 2.071 17.550 -1.807 1.00 62.53 200 ARG A CA 1
ATOM 1590 C C . ARG A 1 200 ? 3.085 17.165 -2.863 1.00 62.53 200 ARG A C 1
ATOM 1592 O O . ARG A 1 200 ? 4.094 17.856 -2.936 1.00 62.53 200 ARG A O 1
ATOM 1599 N N . LEU A 1 201 ? 2.812 16.242 -3.777 1.00 60.19 201 LEU A N 1
ATOM 1600 C CA . LEU A 1 201 ? 3.668 16.102 -4.955 1.00 60.19 201 LEU A CA 1
ATOM 1601 C C . LEU A 1 201 ? 2.857 16.216 -6.245 1.00 60.19 201 LEU A C 1
ATOM 1603 O O . LEU A 1 201 ? 1.780 15.627 -6.419 1.00 60.19 201 LEU A O 1
ATOM 1607 N N . SER A 1 202 ? 3.376 17.039 -7.159 1.00 65.12 202 SER A N 1
ATOM 1608 C CA . SER A 1 202 ? 2.919 17.010 -8.541 1.00 65.12 202 SER A CA 1
ATOM 1609 C C . SER A 1 202 ? 3.232 15.625 -9.110 1.00 65.12 202 SER A C 1
ATOM 1611 O O . SER A 1 202 ? 4.170 14.962 -8.662 1.00 65.12 202 SER A O 1
ATOM 1613 N N . PHE A 1 203 ? 2.432 15.167 -10.070 1.00 62.66 203 PHE A N 1
ATOM 1614 C CA . PHE A 1 203 ? 2.601 13.843 -10.669 1.00 62.66 203 PHE A CA 1
ATOM 1615 C C . PHE A 1 203 ? 4.038 13.609 -11.140 1.00 62.66 203 PHE A C 1
ATOM 1617 O O . PHE A 1 203 ? 4.593 12.542 -10.919 1.00 62.66 203 PHE A O 1
ATOM 1624 N N . GLU A 1 204 ? 4.652 14.640 -11.713 1.00 63.38 204 GLU A N 1
ATOM 1625 C CA . GLU A 1 204 ? 6.015 14.643 -12.231 1.00 63.38 204 GLU A CA 1
ATOM 1626 C C . GLU A 1 204 ? 7.053 14.392 -11.131 1.00 63.38 204 GLU A C 1
ATOM 1628 O O . GLU A 1 204 ? 8.003 13.647 -11.353 1.00 63.38 204 GLU A O 1
ATOM 1633 N N . HIS A 1 205 ? 6.848 14.945 -9.931 1.00 67.44 205 HIS A N 1
ATOM 1634 C CA . HIS A 1 205 ? 7.743 14.715 -8.799 1.00 67.44 205 HIS A CA 1
ATOM 1635 C C . HIS A 1 205 ? 7.615 13.294 -8.243 1.00 67.44 205 HIS A C 1
ATOM 1637 O O . HIS A 1 205 ? 8.625 12.599 -8.157 1.00 67.44 205 HIS A O 1
ATOM 1643 N N . SER A 1 206 ? 6.404 12.821 -7.915 1.00 62.44 206 SER A N 1
ATOM 1644 C CA . SER A 1 206 ? 6.205 11.442 -7.421 1.00 62.44 206 SER A CA 1
ATOM 1645 C C . SER A 1 206 ? 6.775 10.416 -8.407 1.00 62.44 206 SER A C 1
ATOM 1647 O O . SER A 1 206 ? 7.328 9.385 -8.032 1.00 62.44 206 SER A O 1
ATOM 1649 N N . PHE A 1 207 ? 6.681 10.742 -9.693 1.00 63.16 207 PHE A N 1
ATOM 1650 C CA . PHE A 1 207 ? 7.147 9.935 -10.798 1.00 63.16 207 PHE A CA 1
ATOM 1651 C C . PHE A 1 207 ? 8.678 9.848 -10.915 1.00 63.16 207 PHE A C 1
ATOM 1653 O O . PHE A 1 207 ? 9.231 8.745 -10.979 1.00 63.16 207 PHE A O 1
ATOM 1660 N N . GLN A 1 208 ? 9.361 10.995 -10.918 1.00 63.97 208 GLN A N 1
ATOM 1661 C CA . GLN A 1 208 ? 10.822 11.098 -11.009 1.00 63.97 208 GLN A CA 1
ATOM 1662 C C . GLN A 1 208 ? 11.503 10.325 -9.871 1.00 63.97 208 GLN A C 1
ATOM 1664 O O . GLN A 1 208 ? 12.430 9.549 -10.101 1.00 63.97 208 GLN A O 1
ATOM 1669 N N . TYR A 1 209 ? 10.970 10.441 -8.654 1.00 65.94 209 TYR A N 1
ATOM 1670 C CA . TYR A 1 209 ? 11.504 9.762 -7.475 1.00 65.94 209 TYR A CA 1
ATOM 1671 C C . TYR A 1 209 ? 11.116 8.275 -7.354 1.00 65.94 209 TYR A C 1
ATOM 1673 O O . TYR A 1 209 ? 11.674 7.587 -6.497 1.00 65.94 209 TYR A O 1
ATOM 1681 N N . ALA A 1 210 ? 10.211 7.758 -8.199 1.00 65.31 210 ALA A N 1
ATOM 1682 C CA . ALA A 1 210 ? 9.812 6.347 -8.211 1.00 65.31 210 ALA A CA 1
ATOM 1683 C C . ALA A 1 210 ? 10.422 5.548 -9.374 1.00 65.31 210 ALA A C 1
ATOM 1685 O O . ALA A 1 210 ? 11.093 4.535 -9.162 1.00 65.31 210 ALA A O 1
ATOM 1686 N N . LEU A 1 211 ? 10.189 5.974 -10.622 1.00 62.91 211 LEU A N 1
ATOM 1687 C CA . LEU A 1 211 ? 10.484 5.136 -11.791 1.00 62.91 211 LEU A CA 1
ATOM 1688 C C . LEU A 1 211 ? 11.910 5.300 -12.324 1.00 62.91 211 LEU A C 1
ATOM 1690 O O . LEU A 1 211 ? 12.474 4.314 -12.799 1.00 62.91 211 LEU A O 1
ATOM 1694 N N . GLU A 1 212 ? 12.523 6.485 -12.228 1.00 61.09 212 GLU A N 1
ATOM 1695 C CA . GLU A 1 212 ? 13.910 6.667 -12.686 1.00 61.09 212 GLU A CA 1
ATOM 1696 C C . GLU A 1 212 ? 14.857 5.780 -11.871 1.00 61.09 212 GLU A C 1
ATOM 1698 O O . GLU A 1 212 ? 15.594 4.972 -12.435 1.00 61.09 212 GLU A O 1
ATOM 1703 N N . GLY A 1 213 ? 14.781 5.862 -10.540 1.00 62.59 213 GLY A N 1
ATOM 1704 C CA . GLY A 1 213 ? 15.686 5.136 -9.654 1.00 62.59 213 GLY A CA 1
ATOM 1705 C C . GLY A 1 213 ? 15.486 3.619 -9.670 1.00 62.59 213 GLY A C 1
ATOM 1706 O O . GLY A 1 213 ? 16.475 2.878 -9.672 1.00 62.59 213 GLY A O 1
ATOM 1707 N N . TYR A 1 214 ? 14.233 3.150 -9.667 1.00 68.75 214 TYR A N 1
ATOM 1708 C CA . TYR A 1 214 ? 13.905 1.723 -9.585 1.00 68.75 214 TYR A CA 1
ATOM 1709 C C . TYR A 1 214 ? 13.849 1.048 -10.961 1.00 68.75 214 TYR A C 1
ATOM 1711 O O . TYR A 1 214 ? 14.641 0.140 -11.215 1.00 68.75 214 TYR A O 1
ATOM 1719 N N . ILE A 1 215 ? 12.968 1.501 -11.864 1.00 65.25 215 ILE A N 1
ATOM 1720 C CA . ILE A 1 215 ? 12.718 0.837 -13.156 1.00 65.25 215 ILE A CA 1
ATOM 1721 C C . ILE A 1 215 ? 13.894 0.985 -14.111 1.00 65.25 215 ILE A C 1
ATOM 1723 O O . ILE A 1 215 ? 14.265 0.014 -14.766 1.00 65.25 215 ILE A O 1
ATOM 1727 N N . GLY A 1 216 ? 14.501 2.170 -14.201 1.00 63.69 216 GLY A N 1
ATOM 1728 C CA . GLY A 1 216 ? 15.590 2.396 -15.156 1.00 63.69 216 GLY A CA 1
ATOM 1729 C C . GLY A 1 216 ? 16.830 1.525 -14.898 1.00 63.69 216 GLY A C 1
ATOM 1730 O O . GLY A 1 216 ? 17.649 1.340 -15.795 1.00 63.69 216 GLY A O 1
ATOM 1731 N N . ARG A 1 217 ? 16.962 0.961 -13.689 1.00 65.12 217 ARG A N 1
ATOM 1732 C CA . ARG A 1 217 ? 18.036 0.030 -13.312 1.00 65.12 217 ARG A CA 1
ATOM 1733 C C . ARG A 1 217 ? 17.675 -1.443 -13.556 1.00 65.12 217 ARG A C 1
ATOM 1735 O O . ARG A 1 217 ? 18.532 -2.299 -13.347 1.00 65.12 217 ARG A O 1
ATOM 1742 N N . GLN A 1 218 ? 16.449 -1.745 -13.997 1.00 69.19 218 GLN A N 1
ATOM 1743 C CA . GLN A 1 218 ? 15.980 -3.110 -14.243 1.00 69.19 218 GLN A CA 1
ATOM 1744 C C . GLN A 1 218 ? 16.000 -3.514 -15.701 1.00 69.19 218 GLN A C 1
ATOM 1746 O O . GLN A 1 218 ? 15.646 -2.752 -16.600 1.00 69.19 218 GLN A O 1
ATOM 1751 N N . ASN A 1 219 ? 16.326 -4.785 -15.929 1.00 73.12 219 ASN A N 1
ATOM 1752 C CA . ASN A 1 219 ? 16.142 -5.401 -17.231 1.00 73.12 219 ASN A CA 1
ATOM 1753 C C . ASN A 1 219 ? 14.745 -6.019 -17.353 1.00 73.12 219 ASN A C 1
ATOM 1755 O O . ASN A 1 219 ? 14.613 -7.227 -17.508 1.00 73.12 219 ASN A O 1
ATOM 1759 N N . PHE A 1 220 ? 13.710 -5.185 -17.283 1.00 75.31 220 PHE A N 1
ATOM 1760 C CA . PHE A 1 220 ? 12.347 -5.646 -17.520 1.00 75.31 220 PHE A CA 1
ATOM 1761 C C . PHE A 1 220 ? 12.092 -5.882 -19.009 1.00 75.31 220 PHE A C 1
ATOM 1763 O O . PHE A 1 220 ? 12.572 -5.139 -19.875 1.00 75.31 220 PHE A O 1
ATOM 1770 N N . SER A 1 221 ? 11.295 -6.901 -19.295 1.00 83.00 221 SER A N 1
ATOM 1771 C CA . SER A 1 221 ? 10.448 -7.004 -20.476 1.00 83.00 221 SER A CA 1
ATOM 1772 C C . SER A 1 221 ? 9.262 -6.037 -20.366 1.00 83.00 221 SER A C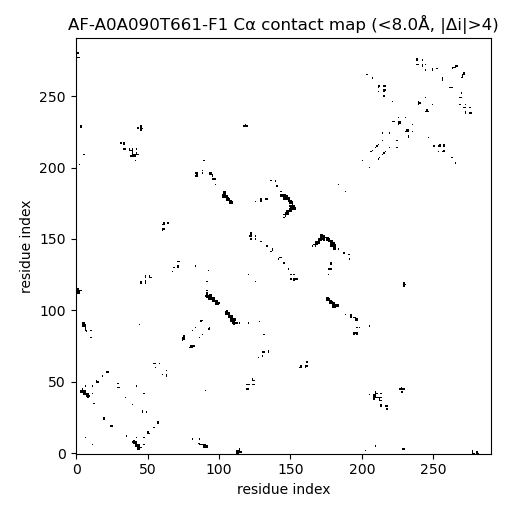 1
ATOM 1774 O O . SER A 1 221 ? 8.924 -5.559 -19.284 1.00 83.00 221 SER A O 1
ATOM 1776 N N . LEU A 1 222 ? 8.578 -5.767 -21.483 1.00 80.62 222 LEU A N 1
ATOM 1777 C CA . LEU A 1 222 ? 7.374 -4.925 -21.469 1.00 80.62 222 LEU A CA 1
ATOM 1778 C C . LEU A 1 222 ? 6.285 -5.495 -20.541 1.00 80.62 222 LEU A C 1
ATOM 1780 O O . LEU A 1 222 ? 5.549 -4.735 -19.921 1.00 80.62 222 LEU A O 1
ATOM 1784 N N . SER A 1 223 ? 6.195 -6.825 -20.438 1.00 80.50 223 SER A N 1
ATOM 1785 C CA . SER A 1 223 ? 5.237 -7.500 -19.558 1.00 80.50 223 SER A CA 1
ATOM 1786 C C . SER A 1 223 ? 5.547 -7.256 -18.085 1.00 80.50 223 SER A C 1
ATOM 1788 O O . SER A 1 223 ? 4.647 -6.912 -17.327 1.00 80.50 223 SER A O 1
ATOM 1790 N N . GLU A 1 224 ? 6.810 -7.395 -17.684 1.00 78.06 224 GLU A N 1
ATOM 1791 C CA . GLU A 1 224 ? 7.232 -7.141 -16.301 1.00 78.06 224 GLU A CA 1
ATOM 1792 C C . GLU A 1 224 ? 7.088 -5.660 -15.950 1.00 78.06 224 GLU A C 1
ATOM 1794 O O . GLU A 1 224 ? 6.585 -5.330 -14.883 1.00 78.06 224 GLU A O 1
ATOM 1799 N N . PHE A 1 225 ? 7.435 -4.760 -16.874 1.00 77.75 225 PHE A N 1
ATOM 1800 C CA . PHE A 1 225 ? 7.229 -3.324 -16.693 1.00 77.75 225 PHE A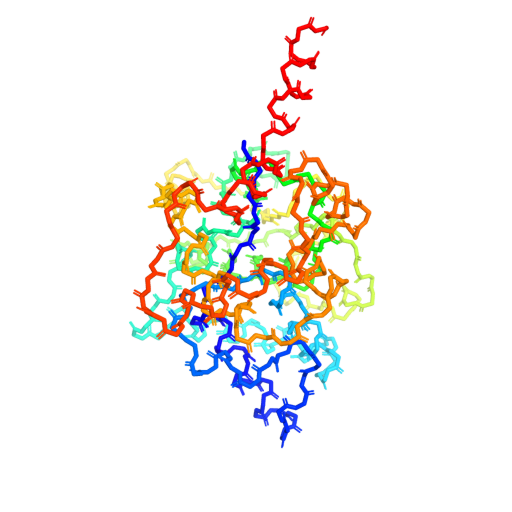 CA 1
ATOM 1801 C C . PHE A 1 225 ? 5.749 -2.972 -16.501 1.00 77.75 225 PHE A C 1
ATOM 1803 O O . PHE A 1 225 ? 5.413 -2.219 -15.590 1.00 77.75 225 PHE A O 1
ATOM 1810 N N . ALA A 1 226 ? 4.859 -3.531 -17.325 1.00 75.75 226 ALA A N 1
ATOM 1811 C CA . ALA A 1 226 ? 3.420 -3.326 -17.184 1.00 75.75 226 ALA A CA 1
ATOM 1812 C C . ALA A 1 226 ? 2.910 -3.863 -15.834 1.00 75.75 226 ALA A C 1
ATOM 1814 O O . ALA A 1 226 ? 2.184 -3.158 -15.135 1.00 75.75 226 ALA A O 1
ATOM 1815 N N . SER A 1 227 ? 3.372 -5.051 -15.427 1.00 75.38 227 SER A N 1
ATOM 1816 C CA . SER A 1 227 ? 3.041 -5.672 -14.138 1.00 75.38 227 SER A CA 1
ATOM 1817 C C . SER A 1 227 ? 3.470 -4.814 -12.948 1.00 75.38 227 SER A C 1
ATOM 1819 O O . SER A 1 227 ? 2.657 -4.522 -12.079 1.00 75.38 227 SER A O 1
ATOM 1821 N N . VAL A 1 228 ? 4.718 -4.335 -12.940 1.00 75.50 228 VAL A N 1
ATOM 1822 C CA . VAL A 1 228 ? 5.278 -3.488 -11.871 1.00 75.50 228 VAL A CA 1
ATOM 1823 C C . VAL A 1 228 ? 4.493 -2.189 -11.702 1.00 75.50 228 VAL A C 1
ATOM 1825 O O . VAL A 1 228 ? 4.362 -1.683 -10.591 1.00 75.50 228 VAL A O 1
ATOM 1828 N N . LEU A 1 229 ? 3.953 -1.646 -12.793 1.00 73.19 229 LEU A N 1
ATOM 1829 C CA . LEU A 1 229 ? 3.111 -0.452 -12.756 1.00 73.19 229 LEU A CA 1
ATOM 1830 C C . LEU A 1 229 ? 1.635 -0.741 -12.458 1.00 73.19 229 LEU A C 1
ATOM 1832 O O . LEU A 1 229 ? 0.863 0.204 -12.309 1.00 73.19 229 LEU A O 1
ATOM 1836 N N . GLY A 1 230 ? 1.232 -2.012 -12.387 1.00 69.50 230 GLY A N 1
ATOM 1837 C CA . GLY A 1 230 ? -0.165 -2.413 -12.220 1.00 69.50 230 GLY A CA 1
ATOM 1838 C C . GLY A 1 230 ? -1.034 -2.121 -13.446 1.00 69.50 230 GLY A C 1
ATOM 1839 O O . GLY A 1 230 ? -2.224 -1.848 -13.307 1.00 69.50 230 GLY A O 1
ATOM 1840 N N . ILE A 1 231 ? -0.452 -2.139 -14.650 1.00 72.19 231 ILE A N 1
ATOM 1841 C CA . ILE A 1 231 ? -1.122 -1.812 -15.916 1.00 72.19 231 ILE A CA 1
ATOM 1842 C C . ILE A 1 231 ? -1.263 -3.082 -16.767 1.00 72.19 231 ILE A C 1
ATOM 1844 O O . ILE A 1 231 ? -0.340 -3.887 -16.870 1.00 72.19 231 ILE A O 1
ATOM 1848 N N . ARG A 1 232 ? -2.408 -3.255 -17.447 1.00 74.12 232 ARG A N 1
ATOM 1849 C CA . ARG A 1 232 ? -2.585 -4.357 -18.414 1.00 74.12 232 ARG A CA 1
ATOM 1850 C C . ARG A 1 232 ? -1.619 -4.214 -19.590 1.00 74.12 232 ARG A C 1
ATOM 1852 O O . ARG A 1 232 ? -1.529 -3.145 -20.197 1.00 74.12 232 ARG A O 1
ATOM 1859 N N . LEU A 1 233 ? -0.984 -5.315 -19.981 1.00 79.31 233 LEU A N 1
ATOM 1860 C CA . LEU A 1 233 ? -0.019 -5.354 -21.082 1.00 79.31 233 LEU A CA 1
ATOM 1861 C C . LEU A 1 233 ? -0.597 -4.814 -22.401 1.00 79.31 233 LEU A C 1
ATOM 1863 O O . LEU A 1 233 ? 0.080 -4.091 -23.132 1.00 79.31 233 LEU A O 1
ATOM 1867 N N . GLU A 1 234 ? -1.848 -5.141 -22.717 1.00 78.31 234 GLU A N 1
ATOM 1868 C CA . GLU A 1 234 ? -2.552 -4.676 -23.917 1.00 78.31 234 GLU A CA 1
ATOM 1869 C C . GLU A 1 234 ? -2.703 -3.157 -23.919 1.00 78.31 234 GLU A C 1
ATOM 1871 O O . GLU A 1 234 ? -2.554 -2.518 -24.962 1.00 78.31 234 GLU A O 1
ATOM 1876 N N . HIS A 1 235 ? -2.961 -2.579 -22.745 1.00 75.19 235 HIS A N 1
ATOM 1877 C CA . HIS A 1 235 ? -3.067 -1.139 -22.586 1.00 75.19 235 HIS A CA 1
ATOM 1878 C C . HIS A 1 235 ? -1.706 -0.480 -22.804 1.00 75.19 235 HIS A C 1
ATOM 1880 O O . HIS A 1 235 ? -1.610 0.432 -23.618 1.00 75.19 235 HIS A O 1
ATOM 1886 N N . SER A 1 236 ? -0.642 -1.001 -22.182 1.00 74.50 236 SER A N 1
ATOM 1887 C CA . SER A 1 236 ? 0.720 -0.502 -22.406 1.00 74.50 236 SER A CA 1
ATOM 1888 C C . SER A 1 236 ? 1.108 -0.559 -23.886 1.00 74.50 236 SER A C 1
ATOM 1890 O O . SER A 1 236 ? 1.570 0.437 -24.438 1.00 74.50 236 SER A O 1
ATOM 1892 N N . LYS A 1 237 ? 0.859 -1.688 -24.567 1.00 80.19 237 LYS A N 1
ATOM 1893 C CA . LYS A 1 237 ? 1.114 -1.849 -26.012 1.00 80.19 237 LYS A CA 1
ATOM 1894 C C . LYS A 1 237 ? 0.375 -0.806 -26.849 1.00 80.19 237 LYS A C 1
ATOM 1896 O O . LYS A 1 237 ? 0.975 -0.219 -27.747 1.00 80.19 237 LYS A O 1
ATOM 1901 N N . LYS A 1 238 ? -0.907 -0.575 -26.553 1.00 78.44 238 LYS A N 1
ATOM 1902 C CA . LYS A 1 238 ? -1.718 0.431 -27.243 1.00 78.44 238 LYS A CA 1
ATOM 1903 C C . LYS A 1 238 ? -1.153 1.834 -27.028 1.00 78.44 238 LYS A C 1
ATOM 1905 O O . LYS A 1 238 ? -0.911 2.527 -28.005 1.00 78.44 238 LYS A O 1
ATOM 1910 N N . THR A 1 239 ? -0.867 2.218 -25.786 1.00 72.38 239 THR A N 1
ATOM 1911 C CA . THR A 1 239 ? -0.311 3.541 -25.474 1.00 72.38 239 THR A CA 1
ATOM 1912 C C . THR A 1 239 ? 1.030 3.765 -26.171 1.00 72.38 239 THR A C 1
ATOM 1914 O O . THR A 1 239 ? 1.225 4.828 -26.745 1.00 72.38 239 THR A O 1
ATOM 1917 N N . PHE A 1 240 ? 1.928 2.771 -26.193 1.00 76.69 240 PHE A N 1
ATOM 1918 C CA . PHE A 1 240 ? 3.205 2.855 -26.920 1.00 76.69 240 PHE A CA 1
ATOM 1919 C C . PHE A 1 240 ? 2.999 3.084 -28.423 1.00 76.69 240 PHE A C 1
ATOM 1921 O O . PHE A 1 240 ? 3.680 3.920 -29.014 1.00 76.69 240 PHE A O 1
ATOM 1928 N N . SER A 1 241 ? 2.024 2.395 -29.025 1.00 80.06 241 SER A N 1
ATOM 1929 C CA . SER A 1 241 ? 1.649 2.605 -30.426 1.00 80.06 241 SER A CA 1
ATOM 1930 C C . SER A 1 241 ? 1.076 4.002 -30.673 1.00 80.06 241 SER A C 1
ATOM 1932 O O . SER A 1 241 ? 1.443 4.632 -31.659 1.00 80.06 241 SER A O 1
ATOM 1934 N N . ASP A 1 242 ? 0.202 4.488 -29.788 1.00 77.75 242 ASP A N 1
ATOM 1935 C CA . ASP A 1 242 ? -0.471 5.787 -29.923 1.00 77.75 242 ASP A CA 1
ATOM 1936 C C . ASP A 1 242 ? 0.515 6.967 -29.826 1.00 77.75 242 ASP A C 1
ATOM 1938 O O . ASP A 1 242 ? 0.261 8.031 -30.389 1.00 77.75 242 ASP A O 1
ATOM 1942 N N . VAL A 1 243 ? 1.643 6.789 -29.127 1.00 74.12 243 VAL A N 1
ATOM 1943 C CA . VAL A 1 243 ? 2.701 7.809 -28.989 1.00 74.12 243 VAL A CA 1
ATOM 1944 C C . VAL A 1 243 ? 3.919 7.566 -29.883 1.00 74.12 243 VAL A C 1
ATOM 1946 O O . VAL A 1 243 ? 4.938 8.230 -29.704 1.00 74.12 243 VAL A O 1
ATOM 1949 N N . GLU A 1 244 ? 3.832 6.609 -30.811 1.00 80.31 244 GLU A N 1
ATOM 1950 C CA . GLU A 1 244 ? 4.915 6.234 -31.733 1.00 80.31 244 GLU A CA 1
ATOM 1951 C C . GLU A 1 244 ? 6.254 5.928 -31.022 1.00 80.31 244 GLU A C 1
ATOM 1953 O O . GLU A 1 244 ? 7.339 6.237 -31.518 1.00 80.31 244 GLU A O 1
ATOM 1958 N N . LEU A 1 245 ? 6.195 5.296 -29.843 1.00 78.69 245 LEU A N 1
ATOM 1959 C CA . LEU A 1 245 ? 7.363 4.956 -29.025 1.00 78.69 245 LEU A CA 1
ATOM 1960 C C . LEU A 1 245 ? 7.472 3.442 -28.837 1.00 78.69 245 LEU A C 1
ATOM 1962 O O . LEU A 1 245 ? 6.483 2.755 -28.606 1.00 78.69 245 LEU A O 1
ATOM 1966 N N . THR A 1 246 ? 8.692 2.906 -28.861 1.00 81.56 246 THR A N 1
ATOM 1967 C CA . THR A 1 246 ? 8.939 1.507 -28.484 1.00 81.56 246 THR A CA 1
ATOM 1968 C C . THR A 1 246 ? 9.398 1.405 -27.033 1.00 81.56 246 THR A C 1
ATOM 1970 O O . THR A 1 246 ? 10.062 2.297 -26.504 1.00 81.56 246 THR A O 1
ATOM 1973 N N . PHE A 1 247 ? 9.098 0.277 -26.388 1.00 80.31 247 PHE A N 1
ATOM 1974 C CA . PHE A 1 247 ? 9.580 0.011 -25.032 1.00 80.31 247 PHE A CA 1
ATOM 1975 C C . PHE A 1 247 ? 11.118 -0.021 -24.945 1.00 80.31 247 PHE A C 1
ATOM 1977 O O . PHE A 1 247 ? 11.692 0.446 -23.966 1.00 80.31 247 PHE A O 1
ATOM 1984 N N . GLU A 1 248 ? 11.805 -0.483 -25.994 1.00 79.44 248 GLU A N 1
ATOM 1985 C CA . GLU A 1 248 ? 13.273 -0.442 -26.054 1.00 79.44 248 GLU A CA 1
ATOM 1986 C C . GLU A 1 248 ? 13.814 0.990 -26.138 1.00 79.44 248 GLU A C 1
ATOM 1988 O O . GLU A 1 248 ? 14.737 1.345 -25.404 1.00 79.44 248 GLU A O 1
ATOM 1993 N N . ALA A 1 249 ? 13.204 1.851 -26.962 1.00 75.75 249 ALA A N 1
ATOM 1994 C CA . ALA A 1 249 ? 13.561 3.270 -27.002 1.00 75.75 249 ALA A CA 1
ATOM 1995 C C . ALA A 1 249 ? 13.341 3.933 -25.636 1.00 75.75 249 ALA A C 1
ATOM 1997 O O . ALA A 1 249 ? 14.158 4.740 -25.189 1.00 75.75 249 ALA A O 1
ATOM 1998 N N . LEU A 1 250 ? 12.276 3.539 -24.934 1.00 76.69 250 LEU A N 1
ATOM 1999 C CA . LEU A 1 250 ? 12.037 3.987 -23.575 1.00 76.69 250 LEU A CA 1
ATOM 2000 C C . LEU A 1 250 ? 13.144 3.535 -22.603 1.00 76.69 250 LEU A C 1
ATOM 2002 O O . LEU A 1 250 ? 13.681 4.365 -21.869 1.00 76.69 250 LEU A O 1
ATOM 2006 N N . LYS A 1 251 ? 13.515 2.248 -22.602 1.00 74.19 251 LYS A N 1
ATOM 2007 C CA . LYS A 1 251 ? 14.580 1.707 -21.736 1.00 74.19 251 LYS A CA 1
ATOM 2008 C C . LYS A 1 251 ? 15.919 2.392 -21.969 1.00 74.19 251 LYS A C 1
ATOM 2010 O O . LYS A 1 251 ? 16.631 2.687 -21.008 1.00 74.19 251 LYS A O 1
ATOM 2015 N N . ILE A 1 252 ? 16.255 2.673 -23.226 1.00 72.75 252 ILE A N 1
ATOM 2016 C CA . ILE A 1 252 ? 17.475 3.402 -23.587 1.00 72.75 252 ILE A CA 1
ATOM 2017 C C . ILE A 1 252 ? 17.452 4.805 -22.976 1.00 72.75 252 ILE A C 1
ATOM 2019 O O . ILE A 1 252 ? 18.428 5.200 -22.339 1.00 72.75 252 ILE A O 1
ATOM 2023 N N . ASN A 1 253 ? 16.334 5.525 -23.092 1.00 70.44 253 ASN A N 1
ATOM 2024 C CA . ASN A 1 253 ? 16.186 6.859 -22.509 1.00 70.44 253 ASN A CA 1
ATOM 2025 C C . ASN A 1 253 ? 16.285 6.836 -20.976 1.00 70.44 253 ASN A C 1
ATOM 2027 O O . ASN A 1 253 ? 16.995 7.662 -20.408 1.00 70.44 253 ASN A O 1
ATOM 2031 N N . LEU A 1 254 ? 15.643 5.868 -20.309 1.00 68.94 254 LEU A N 1
ATOM 2032 C CA . LEU A 1 254 ? 15.742 5.653 -18.855 1.00 68.94 254 LEU A CA 1
ATOM 2033 C C . LEU A 1 254 ? 17.179 5.379 -18.409 1.00 68.94 254 LEU A C 1
ATOM 2035 O O . LEU A 1 254 ? 17.676 5.994 -17.467 1.00 68.94 254 LEU A O 1
ATOM 2039 N N . THR A 1 255 ? 17.872 4.497 -19.127 1.00 67.25 255 THR A N 1
ATOM 2040 C CA . THR A 1 255 ? 19.270 4.155 -18.844 1.00 67.25 255 THR A CA 1
ATOM 2041 C C . THR A 1 255 ? 20.190 5.358 -19.059 1.00 67.25 255 THR A C 1
ATOM 2043 O O . THR A 1 255 ? 21.123 5.578 -18.286 1.00 67.25 255 THR A O 1
ATOM 2046 N N . PHE A 1 256 ? 19.945 6.147 -20.107 1.00 67.50 256 PHE A N 1
ATOM 2047 C CA . PHE A 1 256 ? 20.718 7.346 -20.412 1.00 67.50 256 PHE A CA 1
ATOM 2048 C C . PHE A 1 256 ? 20.516 8.443 -19.361 1.00 67.50 256 PHE A C 1
ATOM 2050 O O . PHE A 1 256 ? 21.505 9.001 -18.887 1.00 67.50 256 PHE A O 1
ATOM 2057 N N . ALA A 1 257 ? 19.271 8.713 -18.960 1.00 64.50 257 ALA A N 1
ATOM 2058 C CA . ALA A 1 257 ? 18.939 9.670 -17.904 1.00 64.50 257 ALA A CA 1
ATOM 2059 C C . ALA A 1 257 ? 19.645 9.312 -16.588 1.00 64.50 257 ALA A C 1
ATOM 2061 O O . ALA A 1 257 ? 20.367 10.139 -16.029 1.00 64.50 257 ALA A O 1
ATOM 2062 N N . LEU A 1 258 ? 19.564 8.036 -16.188 1.00 64.25 258 LEU A N 1
ATOM 2063 C CA . LEU A 1 258 ? 20.260 7.498 -15.016 1.00 64.25 258 LEU A CA 1
ATOM 2064 C C . LEU A 1 258 ? 21.777 7.699 -15.066 1.00 64.25 258 LEU A C 1
ATOM 2066 O O . LEU A 1 258 ? 22.382 8.101 -14.076 1.00 64.25 258 LEU A O 1
ATOM 2070 N N . ARG A 1 259 ? 22.411 7.410 -16.208 1.00 64.06 259 ARG A N 1
ATOM 2071 C CA . ARG A 1 259 ? 23.870 7.547 -16.367 1.00 64.06 259 ARG A CA 1
ATOM 2072 C C . ARG A 1 259 ? 24.333 8.998 -16.432 1.00 64.06 259 ARG A C 1
ATOM 2074 O O . ARG A 1 259 ? 25.471 9.280 -16.076 1.00 64.06 259 ARG A O 1
ATOM 2081 N N . SER A 1 260 ? 23.471 9.891 -16.903 1.00 61.97 260 SER A N 1
ATOM 2082 C CA . SER A 1 260 ? 23.809 11.296 -17.142 1.00 61.97 260 SER A CA 1
ATOM 2083 C C . SER A 1 260 ? 23.435 12.205 -15.970 1.00 61.97 260 SER A C 1
ATOM 2085 O O . SER A 1 260 ? 23.713 13.400 -16.031 1.00 61.97 260 SER A O 1
ATOM 2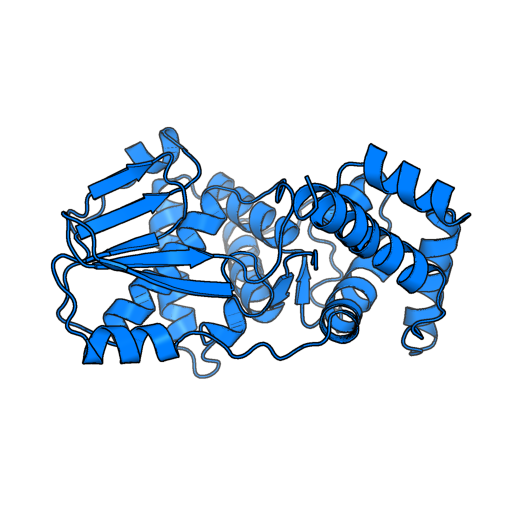087 N N . GLY A 1 261 ? 22.769 11.677 -14.932 1.00 58.66 261 GLY A N 1
ATOM 2088 C CA . GLY A 1 261 ? 22.222 12.473 -13.825 1.00 58.66 261 GLY A CA 1
ATOM 2089 C C . GLY A 1 261 ? 21.207 13.526 -14.286 1.00 58.66 261 GLY A C 1
ATOM 2090 O O . GLY A 1 261 ? 21.009 14.534 -13.613 1.00 58.66 261 GLY A O 1
ATOM 2091 N N . CYS A 1 262 ? 20.624 13.333 -15.471 1.00 57.34 262 CYS A N 1
ATOM 2092 C CA . CYS A 1 262 ? 19.690 14.264 -16.085 1.00 57.34 262 CYS A CA 1
ATOM 2093 C C . CYS A 1 262 ? 18.268 13.793 -15.796 1.00 57.34 262 CYS A C 1
ATOM 2095 O O . CYS A 1 262 ? 17.907 12.681 -16.169 1.00 57.34 262 CYS A O 1
ATOM 2097 N N . TYR A 1 263 ? 17.472 14.656 -15.173 1.00 56.72 263 TYR A N 1
ATOM 2098 C CA . TYR A 1 263 ? 16.057 14.407 -14.918 1.00 56.72 263 TYR A CA 1
ATOM 2099 C C . TYR A 1 263 ? 15.229 14.589 -16.191 1.00 56.72 263 TYR A C 1
ATOM 2101 O O . TYR A 1 263 ? 15.548 15.444 -17.028 1.00 56.72 263 TYR A O 1
ATOM 2109 N N . PHE A 1 264 ? 14.161 13.805 -16.356 1.00 56.62 264 PHE A N 1
ATOM 2110 C CA . PHE A 1 264 ? 13.300 13.946 -17.529 1.00 56.62 264 PHE A CA 1
ATOM 2111 C C . PHE A 1 264 ? 12.576 15.295 -17.551 1.00 56.62 264 PHE A C 1
ATOM 2113 O O . PHE A 1 264 ? 11.843 15.655 -16.635 1.00 56.62 264 PHE A O 1
ATOM 2120 N N . SER A 1 265 ? 12.720 16.026 -18.659 1.00 54.16 265 SER A N 1
ATOM 2121 C CA . SER A 1 265 ? 11.823 17.135 -18.967 1.00 54.16 265 SER A CA 1
ATOM 2122 C C . SER A 1 265 ? 10.421 16.605 -19.285 1.00 54.16 265 SER A C 1
ATOM 2124 O O . SER A 1 265 ? 10.251 15.488 -19.780 1.00 54.16 265 SER A O 1
ATOM 2126 N N . THR A 1 266 ? 9.403 17.447 -19.107 1.00 55.00 266 THR A N 1
ATOM 2127 C CA . THR A 1 266 ? 8.014 17.173 -19.527 1.00 55.00 266 THR A CA 1
ATOM 2128 C C . THR A 1 266 ? 7.873 16.867 -21.025 1.00 55.00 266 THR A C 1
ATOM 2130 O O . THR A 1 266 ? 6.859 16.328 -21.453 1.00 55.00 266 THR A O 1
ATOM 2133 N N . THR A 1 267 ? 8.899 17.180 -21.821 1.00 54.94 267 THR A N 1
ATOM 2134 C CA . THR A 1 267 ? 8.990 16.913 -23.264 1.00 54.94 267 THR A CA 1
ATOM 2135 C C . THR A 1 267 ? 9.665 15.582 -23.611 1.00 54.94 267 THR A C 1
ATOM 2137 O O . THR A 1 267 ? 9.787 15.249 -24.788 1.00 54.94 267 THR A O 1
ATOM 2140 N N . SER A 1 268 ? 10.108 14.810 -22.616 1.00 62.19 268 SER A N 1
ATOM 2141 C CA . SER A 1 268 ? 10.656 13.469 -22.821 1.00 62.19 268 SER A CA 1
ATOM 2142 C C . SER A 1 268 ? 9.607 12.537 -23.447 1.00 62.19 268 SER A C 1
ATOM 2144 O O . SER A 1 268 ? 8.468 12.521 -22.973 1.00 62.19 268 SER A O 1
ATOM 2146 N N . PRO A 1 269 ? 9.974 11.682 -24.424 1.00 62.31 269 PRO A N 1
ATOM 2147 C CA . PRO A 1 269 ? 9.088 10.640 -24.952 1.00 62.31 269 PRO A CA 1
ATOM 2148 C C . PRO A 1 269 ? 8.474 9.755 -23.857 1.00 62.31 269 PRO A C 1
ATOM 2150 O O . PRO A 1 269 ? 7.350 9.279 -23.993 1.00 62.31 269 PRO A O 1
ATOM 2153 N N . PHE A 1 270 ? 9.182 9.580 -22.738 1.00 62.66 270 PHE A N 1
ATOM 2154 C CA . PHE A 1 270 ? 8.675 8.853 -21.579 1.00 62.66 270 PHE A CA 1
ATOM 2155 C C . PHE A 1 270 ? 7.559 9.600 -20.852 1.00 62.66 270 PHE A C 1
ATOM 2157 O O . PHE A 1 270 ? 6.500 9.028 -20.609 1.00 62.66 270 PHE A O 1
ATOM 2164 N N . MET A 1 271 ? 7.773 10.885 -20.552 1.00 63.56 271 MET A N 1
ATOM 2165 C CA . MET A 1 271 ? 6.746 11.725 -19.936 1.00 63.56 271 MET A CA 1
ATOM 2166 C C . MET A 1 271 ? 5.528 11.824 -20.851 1.00 63.56 271 MET A C 1
ATOM 2168 O O . MET A 1 271 ? 4.406 11.729 -20.371 1.00 63.56 271 MET A O 1
ATOM 2172 N N . ILE A 1 272 ? 5.729 11.898 -22.170 1.00 64.75 272 ILE A N 1
ATOM 2173 C CA . ILE A 1 272 ? 4.651 11.862 -23.165 1.00 64.75 272 ILE A CA 1
ATOM 2174 C C . ILE A 1 272 ? 3.865 10.546 -23.090 1.00 64.75 272 ILE A C 1
ATOM 2176 O O . ILE A 1 272 ? 2.641 10.599 -23.017 1.00 64.75 272 ILE A O 1
ATOM 2180 N N . TYR A 1 273 ? 4.525 9.381 -23.055 1.00 67.25 273 TYR A N 1
ATOM 2181 C CA . TYR A 1 273 ? 3.860 8.080 -22.871 1.00 67.25 273 TYR A CA 1
ATOM 2182 C C . TYR A 1 273 ? 2.999 8.047 -21.594 1.00 67.25 273 TYR A C 1
ATOM 2184 O O . TYR A 1 273 ? 1.866 7.575 -21.625 1.00 67.25 273 TYR A O 1
ATOM 2192 N N . LEU A 1 274 ? 3.487 8.607 -20.486 1.00 62.84 274 LEU A N 1
ATOM 2193 C CA . LEU A 1 274 ? 2.799 8.580 -19.188 1.00 62.84 274 LEU A CA 1
ATOM 2194 C C . LEU A 1 274 ? 1.691 9.621 -19.058 1.00 62.84 274 LEU A C 1
ATOM 2196 O O . LEU A 1 274 ? 0.632 9.331 -18.507 1.00 62.84 274 LEU A O 1
ATOM 2200 N N . TYR A 1 275 ? 1.888 10.822 -19.597 1.00 65.00 275 TYR A N 1
ATOM 2201 C CA . TYR A 1 275 ? 0.814 11.801 -19.717 1.00 65.00 275 TYR A CA 1
ATOM 2202 C C . TYR A 1 275 ? -0.275 11.275 -20.645 1.00 65.00 275 TYR A C 1
ATOM 2204 O O . TYR A 1 275 ? -1.450 11.367 -20.308 1.00 65.00 275 TYR A O 1
ATOM 2212 N N . ASN A 1 276 ? 0.086 10.658 -21.771 1.00 63.56 276 ASN A N 1
ATOM 2213 C CA . ASN A 1 276 ? -0.876 10.015 -22.665 1.00 63.56 276 ASN A CA 1
ATOM 2214 C C . ASN A 1 276 ? -1.466 8.728 -22.091 1.00 63.56 276 ASN A C 1
ATOM 2216 O O . ASN A 1 276 ? -2.468 8.256 -22.611 1.00 63.56 276 ASN A O 1
ATOM 2220 N N . TRP A 1 277 ? -0.917 8.189 -21.007 1.00 62.09 277 TRP A N 1
ATOM 2221 C CA . TRP A 1 277 ? -1.592 7.194 -20.181 1.00 62.09 277 TRP A CA 1
ATOM 2222 C C . TRP A 1 277 ? -2.602 7.848 -19.217 1.00 62.09 277 TRP A C 1
ATOM 2224 O O . TRP A 1 277 ? -3.741 7.397 -19.121 1.00 62.09 277 TRP A O 1
ATOM 2234 N N . ALA A 1 278 ? -2.254 8.974 -18.583 1.00 53.00 278 ALA A N 1
ATOM 2235 C CA . ALA A 1 278 ? -3.119 9.679 -17.627 1.00 53.00 278 ALA A CA 1
ATOM 2236 C C . ALA A 1 278 ? -4.256 10.516 -18.270 1.00 53.00 278 ALA A C 1
ATOM 2238 O O . ALA A 1 278 ? -5.282 10.780 -17.635 1.00 53.00 278 ALA A O 1
ATOM 2239 N N . ILE A 1 279 ? -4.094 10.969 -19.520 1.00 47.06 279 ILE A N 1
ATOM 2240 C CA . ILE A 1 279 ? -5.003 11.889 -20.238 1.00 47.06 279 ILE A CA 1
ATOM 2241 C C . ILE A 1 279 ? -6.242 11.222 -20.873 1.00 47.06 279 ILE A C 1
ATOM 2243 O O . ILE A 1 279 ? -7.307 11.847 -20.820 1.00 47.06 279 ILE A O 1
ATOM 2247 N N . PRO A 1 280 ? -6.201 9.999 -21.444 1.00 48.19 280 PRO A N 1
ATOM 2248 C CA . PRO A 1 280 ? -7.370 9.344 -22.040 1.00 48.19 280 PRO A CA 1
ATOM 2249 C C . PRO A 1 280 ? -8.568 9.236 -21.091 1.00 48.19 280 PRO A C 1
ATOM 2251 O O . PRO A 1 280 ? -9.713 9.245 -21.536 1.00 48.19 280 PRO A O 1
ATOM 2254 N N . LEU A 1 281 ? -8.337 9.244 -19.777 1.00 38.56 281 LEU A N 1
ATOM 2255 C CA . LEU A 1 281 ? -9.404 9.295 -18.783 1.00 38.56 281 LEU A CA 1
ATOM 2256 C C . LEU A 1 281 ? -10.103 10.626 -18.619 1.00 38.56 281 LEU A C 1
ATOM 2258 O O . LEU A 1 281 ? -11.266 10.651 -18.219 1.00 38.56 281 LEU A O 1
ATOM 2262 N N . ARG A 1 282 ? -9.435 11.731 -18.939 1.00 35.28 282 ARG A N 1
ATOM 2263 C CA . ARG A 1 282 ? -10.091 13.033 -18.946 1.00 35.28 282 ARG A CA 1
ATOM 2264 C C . ARG A 1 282 ? -11.176 13.071 -20.022 1.00 35.28 282 ARG A C 1
ATOM 2266 O O . ARG A 1 282 ? -12.218 13.666 -19.779 1.00 35.28 282 ARG A O 1
ATOM 2273 N N . ARG A 1 283 ? -10.966 12.402 -21.166 1.00 37.12 283 ARG A N 1
ATOM 2274 C CA . ARG A 1 283 ? -11.985 12.282 -22.224 1.00 37.12 283 ARG A CA 1
ATOM 2275 C C . ARG A 1 283 ? -13.147 11.386 -21.799 1.00 37.12 283 ARG A C 1
ATOM 2277 O O . ARG A 1 283 ? -14.279 11.840 -21.864 1.00 37.12 283 ARG A O 1
ATOM 2284 N N . SER A 1 284 ? -12.885 10.197 -21.251 1.00 35.00 284 SER A N 1
ATOM 2285 C CA . SER A 1 284 ? -13.970 9.293 -20.829 1.00 35.00 284 SER A CA 1
ATOM 2286 C C . SER A 1 284 ? -14.804 9.821 -19.648 1.00 35.00 284 SER A C 1
ATOM 2288 O O . SER A 1 284 ? -15.995 9.542 -19.580 1.00 35.00 284 SER A O 1
ATOM 2290 N N . LEU A 1 285 ? -14.219 10.603 -18.730 1.00 31.08 285 LEU A N 1
ATOM 2291 C CA . LEU A 1 285 ? -14.960 11.215 -17.613 1.00 31.08 285 LEU A CA 1
ATOM 2292 C C . LEU A 1 285 ? -15.727 12.486 -18.021 1.00 31.08 285 LEU A C 1
ATOM 2294 O O . LEU A 1 285 ? -16.770 12.764 -17.439 1.00 31.08 285 LEU A O 1
ATOM 2298 N N . LEU A 1 286 ? -15.259 13.231 -19.032 1.00 33.56 286 LEU A N 1
ATOM 2299 C CA . LEU A 1 286 ? -15.994 14.374 -19.603 1.00 33.56 286 LEU A CA 1
ATOM 2300 C C . LEU A 1 286 ? -17.132 13.946 -20.541 1.00 33.56 286 LEU A C 1
ATOM 2302 O O . LEU A 1 286 ? -18.092 14.694 -20.717 1.00 33.56 286 LEU A O 1
ATOM 2306 N N . GLU A 1 287 ? -17.039 12.758 -21.137 1.00 36.12 287 GLU A N 1
ATOM 2307 C CA . GLU A 1 287 ? -18.117 12.162 -21.935 1.00 36.12 287 GLU A CA 1
ATOM 2308 C C . GLU A 1 287 ? -19.231 11.574 -21.049 1.00 36.12 287 GLU A C 1
ATOM 2310 O O . GLU A 1 287 ? -20.390 11.600 -21.447 1.00 36.12 287 GLU A O 1
ATOM 2315 N N . LEU A 1 288 ? -18.917 11.144 -19.818 1.00 33.50 288 LEU A N 1
ATOM 2316 C CA . LEU A 1 288 ? -19.904 10.680 -18.827 1.00 33.50 288 LEU A CA 1
ATOM 2317 C C . LEU A 1 288 ? -20.528 11.805 -17.982 1.00 33.50 288 LEU A C 1
ATOM 2319 O O . LEU A 1 288 ? -21.558 11.584 -17.357 1.00 33.50 288 LEU A O 1
ATOM 2323 N N . SER A 1 289 ? -19.940 13.005 -17.949 1.00 30.34 289 SER A N 1
ATOM 2324 C CA . SER A 1 289 ? -20.522 14.168 -17.257 1.00 30.34 289 SER A CA 1
ATOM 2325 C C . SER A 1 289 ? -21.403 15.047 -18.155 1.00 30.34 289 SER A C 1
ATOM 2327 O O . SER A 1 289 ? -21.944 16.041 -17.680 1.00 30.34 289 SER A O 1
ATOM 2329 N N . ASN A 1 290 ? -21.497 14.726 -19.450 1.00 36.75 290 ASN A N 1
ATOM 2330 C CA . ASN A 1 290 ? -22.301 15.442 -20.449 1.00 36.75 290 ASN A CA 1
ATOM 2331 C C . ASN A 1 290 ? -23.361 14.540 -21.118 1.00 36.75 290 ASN A C 1
ATOM 2333 O O . ASN A 1 290 ? -23.868 14.895 -22.184 1.00 36.75 290 ASN A O 1
ATOM 2337 N N . GLY A 1 291 ? -23.674 13.387 -20.515 1.00 35.12 291 GLY A N 1
ATOM 2338 C CA . GLY A 1 291 ? -24.709 12.445 -20.952 1.00 35.12 291 GLY A CA 1
ATOM 2339 C C . GLY A 1 291 ? -25.760 12.225 -19.879 1.00 35.12 291 GLY A C 1
ATOM 2340 O O . GLY A 1 291 ? -25.356 12.080 -18.705 1.00 35.12 291 GLY A O 1
#

pLDDT: mean 73.21, std 13.84, range [30.34, 92.12]